Protein AF-A0A7V8V7X4-F1 (afdb_monomer_lite)

Radius of gyration: 26.68 Å; chains: 1; bounding box: 79×44×80 Å

Organism: NCBI:txid980252

Structure (mmCIF, N/CA/C/O backbone):
data_AF-A0A7V8V7X4-F1
#
_entry.id   AF-A0A7V8V7X4-F1
#
loop_
_atom_site.group_PDB
_atom_site.id
_atom_site.type_symbol
_atom_site.label_atom_id
_atom_site.label_alt_id
_atom_site.label_comp_id
_atom_site.label_asym_id
_atom_site.label_entity_id
_atom_site.label_seq_id
_atom_site.pdbx_PDB_ins_code
_atom_site.Cartn_x
_atom_site.Cartn_y
_atom_site.Cartn_z
_atom_site.occupancy
_atom_site.B_iso_or_equiv
_atom_site.auth_seq_id
_atom_site.auth_comp_id
_atom_site.auth_asym_id
_atom_site.auth_atom_id
_atom_site.pdbx_PDB_model_num
ATOM 1 N N . MET A 1 1 ? -20.474 -23.437 -1.319 1.00 39.25 1 MET A N 1
ATOM 2 C CA . MET A 1 1 ? -21.176 -23.996 -0.145 1.00 39.25 1 MET A CA 1
ATOM 3 C C . MET A 1 1 ? -22.469 -23.211 0.011 1.00 39.25 1 MET A C 1
ATOM 5 O O . MET A 1 1 ? -22.406 -22.022 0.285 1.00 39.25 1 MET A O 1
ATOM 9 N N . ILE A 1 2 ? -23.606 -23.824 -0.321 1.00 37.03 2 ILE A N 1
ATOM 10 C CA . ILE A 1 2 ? -24.926 -23.177 -0.295 1.00 37.03 2 ILE A CA 1
ATOM 11 C C . ILE A 1 2 ? -25.455 -23.311 1.133 1.00 37.03 2 ILE A C 1
ATOM 13 O O . ILE A 1 2 ? -25.674 -24.426 1.602 1.00 37.03 2 ILE A O 1
ATOM 17 N N . VAL A 1 3 ? -25.598 -22.191 1.838 1.00 36.31 3 VAL A N 1
ATOM 18 C CA . VAL A 1 3 ? -26.220 -22.158 3.165 1.00 36.31 3 VAL A CA 1
ATOM 19 C C . VAL A 1 3 ? -27.730 -22.130 2.950 1.00 36.31 3 VAL A C 1
ATOM 21 O O . VAL A 1 3 ? -28.283 -21.129 2.508 1.00 36.31 3 VAL A O 1
ATOM 24 N N . LEU A 1 4 ? -28.387 -23.261 3.205 1.00 43.12 4 LEU A N 1
ATOM 25 C CA . LEU A 1 4 ? -29.844 -23.351 3.274 1.00 43.12 4 LEU A CA 1
ATOM 26 C C . LEU A 1 4 ? -30.296 -22.756 4.613 1.00 43.12 4 LEU A C 1
ATOM 28 O O . LEU A 1 4 ? -30.240 -23.426 5.644 1.00 43.12 4 LEU A O 1
ATOM 32 N N . GLU A 1 5 ? -30.730 -21.496 4.602 1.00 45.69 5 GLU A N 1
ATOM 33 C CA . GLU A 1 5 ? -31.479 -20.903 5.711 1.00 45.69 5 GLU A CA 1
ATOM 34 C C . GLU A 1 5 ? -32.856 -21.569 5.797 1.00 45.69 5 GLU A C 1
ATOM 36 O O . GLU A 1 5 ? -33.772 -21.290 5.022 1.00 45.69 5 GLU A O 1
ATOM 41 N N . TRP A 1 6 ? -33.003 -22.472 6.765 1.00 49.28 6 TRP A N 1
ATOM 42 C CA . TRP A 1 6 ? -34.307 -22.949 7.202 1.00 49.28 6 TRP A CA 1
ATOM 43 C C . TRP A 1 6 ? -34.996 -21.821 7.969 1.00 49.28 6 TRP A C 1
ATOM 45 O O . TRP A 1 6 ? -34.810 -21.651 9.174 1.00 49.28 6 TRP A O 1
ATOM 55 N N . SER A 1 7 ? -35.787 -21.029 7.252 1.00 45.72 7 SER A N 1
ATOM 56 C CA . SER A 1 7 ? -36.741 -20.107 7.855 1.00 45.72 7 SER A CA 1
ATOM 57 C C . SER A 1 7 ? -37.816 -20.922 8.575 1.00 45.72 7 SER A C 1
ATOM 59 O O . SER A 1 7 ? -38.630 -21.617 7.966 1.00 45.72 7 SER A O 1
ATOM 61 N N . LEU A 1 8 ? -37.802 -20.874 9.906 1.00 53.09 8 LEU A N 1
ATOM 62 C CA . LEU A 1 8 ? -38.930 -21.352 10.694 1.00 53.09 8 LEU A CA 1
ATOM 63 C C . LEU A 1 8 ? -40.141 -20.442 10.415 1.00 53.09 8 LEU A C 1
ATOM 65 O O . LEU A 1 8 ? -39.985 -19.218 10.391 1.00 53.09 8 LEU A O 1
ATOM 69 N N . PRO A 1 9 ? -41.342 -21.008 10.208 1.00 51.31 9 PRO A N 1
ATOM 70 C CA . PRO A 1 9 ? -42.544 -20.224 9.958 1.00 51.31 9 PRO A CA 1
ATOM 71 C C . PRO A 1 9 ? -42.854 -19.295 11.150 1.00 51.31 9 PRO A C 1
ATOM 73 O O . PRO A 1 9 ? -42.702 -19.710 12.304 1.00 51.31 9 PRO A O 1
ATOM 76 N N . PRO A 1 10 ? -43.317 -18.056 10.899 1.00 54.06 10 PRO A N 1
ATOM 77 C CA . PRO A 1 10 ? -43.366 -16.983 11.898 1.00 54.06 10 PRO A CA 1
ATOM 78 C C . PRO A 1 10 ? -44.440 -17.122 12.997 1.00 54.06 10 PRO A C 1
ATOM 80 O O . PRO A 1 10 ? -44.514 -16.259 13.867 1.00 54.06 10 PRO A O 1
ATOM 83 N N . ASP A 1 11 ? -45.227 -18.201 13.040 1.00 56.44 11 ASP A N 1
ATOM 84 C CA . ASP A 1 11 ? -46.448 -18.262 13.862 1.00 56.44 11 ASP A CA 1
ATOM 85 C C . ASP A 1 11 ? -46.525 -19.433 14.850 1.00 56.44 11 ASP A C 1
ATOM 87 O O . ASP A 1 11 ? -47.551 -20.097 15.000 1.00 56.44 11 ASP A O 1
ATOM 91 N N . LYS A 1 12 ? -45.459 -19.664 15.620 1.00 55.84 12 LYS A N 1
ATOM 92 C CA . LYS A 1 12 ? -45.569 -20.452 16.861 1.00 55.84 12 LYS A CA 1
ATOM 93 C C . LYS A 1 12 ? -44.952 -19.720 18.042 1.00 55.84 12 LYS A C 1
ATOM 95 O O . LYS A 1 12 ? -43.935 -20.123 18.597 1.00 55.84 12 LYS A O 1
ATOM 100 N N . ARG A 1 13 ? -45.610 -18.635 18.460 1.00 56.00 13 ARG A N 1
ATOM 101 C CA . ARG A 1 13 ? -45.419 -18.105 19.815 1.00 56.00 13 ARG A CA 1
ATOM 102 C C . ARG A 1 13 ? -45.894 -19.173 20.797 1.00 56.00 13 ARG A C 1
ATOM 104 O O . ARG A 1 13 ? -47.059 -19.564 20.771 1.00 56.00 13 ARG A O 1
ATOM 111 N N . LEU A 1 14 ? -44.981 -19.653 21.636 1.00 58.16 14 LEU A N 1
ATOM 112 C CA . LEU A 1 14 ? -45.310 -20.536 22.751 1.00 58.16 14 LEU A CA 1
ATOM 113 C C . LEU A 1 14 ? -46.418 -19.888 23.609 1.00 58.16 14 LEU A C 1
ATOM 115 O O . LEU A 1 14 ? -46.372 -18.674 23.844 1.00 58.16 14 LEU A O 1
ATOM 119 N N . PRO A 1 15 ? -47.424 -20.655 24.064 1.00 56.34 15 PRO A N 1
ATOM 120 C CA . PRO A 1 15 ? -48.477 -20.133 24.923 1.00 56.34 15 PRO A CA 1
ATOM 121 C C . PRO A 1 15 ? -47.870 -19.524 26.195 1.00 56.34 15 PRO A C 1
ATOM 123 O O . PRO A 1 15 ? -47.042 -20.139 26.867 1.00 56.34 15 PRO A O 1
ATOM 126 N N . LYS A 1 16 ? -48.304 -18.302 26.541 1.00 56.44 16 LYS A N 1
ATOM 127 C CA . LYS A 1 16 ? -47.835 -17.514 27.702 1.00 56.44 16 LYS A CA 1
ATOM 128 C C . LYS A 1 16 ? -47.986 -18.221 29.063 1.00 56.44 16 LYS A C 1
ATOM 130 O O . LYS A 1 16 ? -47.491 -17.708 30.059 1.00 56.44 16 LYS A O 1
ATOM 135 N N . SER A 1 17 ? -48.653 -19.372 29.127 1.00 56.50 17 SER A N 1
ATOM 136 C CA . SER A 1 17 ? -48.886 -20.131 30.359 1.00 56.50 17 SER A CA 1
ATOM 137 C C . SER A 1 17 ? -47.670 -20.918 30.869 1.00 56.50 17 SER A C 1
ATOM 139 O O . SER A 1 17 ? -47.734 -21.455 31.968 1.00 56.50 17 SER A O 1
ATOM 141 N N . LEU A 1 18 ? -46.560 -20.959 30.120 1.00 53.59 18 LEU A N 1
ATOM 142 C CA . LEU A 1 18 ? -45.300 -21.612 30.514 1.00 53.59 18 LEU A CA 1
ATOM 143 C C . LEU A 1 18 ? -44.160 -20.618 30.798 1.00 53.59 18 LEU A C 1
ATOM 145 O O . LEU A 1 18 ? -42.985 -20.969 30.716 1.00 53.59 18 LEU A O 1
ATOM 149 N N . MET A 1 19 ? -44.479 -19.369 31.153 1.00 52.56 19 MET A N 1
ATOM 150 C CA . MET A 1 19 ? -43.481 -18.472 31.738 1.00 52.56 19 MET A CA 1
ATOM 151 C C . MET A 1 19 ? -43.270 -18.845 33.205 1.00 52.56 19 MET A C 1
ATOM 153 O O . MET A 1 19 ? -43.968 -18.363 34.098 1.00 52.56 19 MET A O 1
ATOM 157 N N . ILE A 1 20 ? -42.297 -19.723 33.447 1.00 61.41 20 ILE A N 1
ATOM 158 C CA . ILE A 1 20 ? -41.686 -19.891 34.764 1.00 61.41 20 ILE A CA 1
ATOM 159 C C . ILE A 1 20 ? -41.164 -18.506 35.158 1.00 61.41 20 ILE A C 1
ATOM 161 O O . ILE A 1 20 ? -40.264 -17.977 34.507 1.00 61.41 20 ILE A O 1
ATOM 165 N N . LYS A 1 21 ? -41.767 -17.878 36.176 1.00 57.69 21 LYS A N 1
ATOM 166 C CA . LYS A 1 21 ? -41.196 -16.674 36.785 1.00 57.69 21 LYS A CA 1
ATOM 167 C C . LYS A 1 21 ? -39.809 -17.056 37.279 1.00 57.69 21 LYS A C 1
ATOM 169 O O . LYS A 1 21 ? -39.703 -17.894 38.174 1.00 57.69 21 LYS A O 1
ATOM 174 N N . GLU A 1 22 ? -38.771 -16.466 36.691 1.00 60.91 22 GLU A N 1
ATOM 175 C CA . GLU A 1 22 ? -37.438 -16.553 37.269 1.00 60.91 22 GLU A CA 1
ATOM 176 C C . GLU A 1 22 ? -37.544 -16.090 38.726 1.00 60.91 22 GLU A C 1
ATOM 178 O O . GLU A 1 22 ? -38.125 -15.028 38.989 1.00 60.91 22 GLU A O 1
ATOM 183 N N . PRO A 1 23 ? -37.066 -16.887 39.696 1.00 57.16 23 PRO A N 1
ATOM 184 C CA . PRO A 1 23 ? -36.963 -16.403 41.052 1.00 57.16 23 PRO A CA 1
ATOM 185 C C . PRO A 1 23 ? -36.073 -15.165 40.997 1.00 57.16 23 PRO A C 1
ATOM 187 O O . PRO A 1 23 ? -34.912 -15.243 40.599 1.00 57.16 23 PRO A O 1
ATOM 190 N N . THR A 1 24 ? -36.627 -14.015 41.378 1.00 58.88 24 THR A N 1
ATOM 191 C CA . THR A 1 24 ? -35.865 -12.809 41.700 1.00 58.88 24 THR A CA 1
ATOM 192 C C . THR A 1 24 ? -35.001 -13.130 42.913 1.00 58.88 24 THR A C 1
ATOM 194 O O . THR A 1 24 ? -35.331 -12.792 44.048 1.00 58.88 24 THR A O 1
ATOM 197 N N . GLY A 1 25 ? -33.913 -13.857 42.670 1.00 49.22 25 GLY A N 1
ATOM 198 C CA . GLY A 1 25 ? -32.867 -14.170 43.620 1.00 49.22 25 GLY A CA 1
ATOM 199 C C . GLY A 1 25 ? -32.041 -12.921 43.860 1.00 49.22 25 GLY A C 1
ATOM 200 O O . GLY A 1 25 ? -30.877 -12.855 43.476 1.00 49.22 25 GLY A O 1
ATOM 201 N N . GLN A 1 26 ? -32.638 -11.918 44.502 1.00 50.66 26 GLN A N 1
ATOM 202 C CA . GLN A 1 26 ? -31.849 -10.980 45.282 1.00 50.66 26 GLN A CA 1
ATOM 203 C C . GLN A 1 26 ? -31.304 -11.771 46.468 1.00 50.66 26 GLN A C 1
ATOM 205 O O . GLN A 1 26 ? -31.940 -11.893 47.512 1.00 50.66 26 GLN A O 1
ATOM 210 N N . LEU A 1 27 ? -30.139 -12.387 46.262 1.00 57.81 27 LEU A N 1
ATOM 211 C CA . LEU A 1 27 ? -29.357 -12.938 47.355 1.00 57.81 27 LEU A CA 1
ATOM 212 C C . LEU A 1 27 ? -29.098 -11.803 48.357 1.00 57.81 27 LEU A C 1
ATOM 214 O O . LEU A 1 27 ? -28.716 -10.705 47.933 1.00 57.81 27 LEU A O 1
ATOM 218 N N . PRO A 1 28 ? -29.301 -12.033 49.664 1.00 54.78 28 PRO A N 1
ATOM 219 C CA . PRO A 1 28 ? -28.949 -11.050 50.674 1.00 54.78 28 PRO A CA 1
ATOM 220 C C . PRO A 1 28 ? -27.469 -10.697 50.512 1.00 54.78 28 PRO A C 1
ATOM 222 O O . PRO A 1 28 ? -26.604 -11.576 50.493 1.00 54.78 28 PRO A O 1
ATOM 225 N N . GLN A 1 29 ? -27.181 -9.405 50.344 1.00 51.88 29 GLN A N 1
ATOM 226 C CA . GLN A 1 29 ? -25.812 -8.910 50.290 1.00 51.88 29 GLN A CA 1
ATOM 227 C C . GLN A 1 29 ? -25.177 -9.137 51.664 1.00 51.88 29 GLN A C 1
ATOM 229 O O . GLN A 1 29 ? -25.383 -8.357 52.589 1.00 51.88 29 GLN A O 1
ATOM 234 N N . SER A 1 30 ? -24.432 -10.234 51.813 1.00 54.03 30 SER A N 1
ATOM 235 C CA . SER A 1 30 ? -23.552 -10.419 52.963 1.00 54.03 30 SER A CA 1
ATOM 236 C C . SER A 1 30 ? -22.455 -9.350 52.889 1.00 54.03 30 SER A C 1
ATOM 238 O O . SER A 1 30 ? -21.750 -9.292 51.876 1.00 54.03 30 SER A O 1
ATOM 240 N N . PRO A 1 31 ? -22.300 -8.491 53.911 1.00 55.81 31 PRO A N 1
ATOM 241 C CA . PRO A 1 31 ? -21.387 -7.356 53.840 1.00 55.81 31 PRO A CA 1
ATOM 242 C C . PRO A 1 31 ? -19.903 -7.754 53.843 1.00 55.81 31 PRO A C 1
ATOM 244 O O . PRO A 1 31 ? -19.068 -6.910 53.548 1.00 55.81 31 PRO A O 1
ATOM 247 N N . PHE A 1 32 ? -19.549 -9.015 54.116 1.00 58.88 32 PHE A N 1
ATOM 248 C CA . PHE A 1 32 ? -18.157 -9.467 54.148 1.00 58.88 32 PHE A CA 1
ATOM 249 C C . PHE A 1 32 ? -18.048 -10.940 53.737 1.00 58.88 32 PHE A C 1
ATOM 251 O O . PHE A 1 32 ? -18.139 -11.839 54.569 1.00 58.88 32 PHE A O 1
ATOM 258 N N . ASN A 1 33 ? -17.831 -11.200 52.445 1.00 65.19 33 ASN A N 1
ATOM 259 C CA . ASN A 1 33 ? -17.298 -12.487 51.998 1.00 65.19 33 ASN A CA 1
ATOM 260 C C . ASN A 1 33 ? -15.782 -12.335 51.762 1.00 65.19 33 ASN A C 1
ATOM 262 O O . ASN A 1 33 ? -15.400 -11.769 50.739 1.00 65.19 33 ASN A O 1
ATOM 266 N N . PRO A 1 34 ? -14.916 -12.833 52.665 1.00 62.41 34 PRO A N 1
ATOM 267 C CA . PRO A 1 34 ? -13.460 -12.756 52.511 1.00 62.41 34 PRO A CA 1
ATOM 268 C C . PRO A 1 34 ? -12.913 -13.647 51.379 1.00 62.41 34 PRO A C 1
ATOM 270 O O . PRO A 1 34 ? -11.743 -13.531 51.029 1.00 62.41 34 PRO A O 1
ATOM 273 N N . TYR A 1 35 ? -13.753 -14.503 50.786 1.00 60.25 35 TYR A N 1
ATOM 274 C CA . TYR A 1 35 ? -13.445 -15.306 49.597 1.00 60.25 35 TYR A CA 1
ATOM 275 C C . TYR A 1 35 ? -14.068 -14.746 48.315 1.00 60.25 35 TYR A C 1
ATOM 277 O O . TYR A 1 35 ? -13.958 -15.367 47.257 1.00 60.25 35 TYR A O 1
ATOM 285 N N . ALA A 1 36 ? -14.738 -13.590 48.375 1.00 56.25 36 ALA A N 1
ATOM 286 C CA . ALA A 1 36 ? -15.084 -12.885 47.154 1.00 56.25 36 ALA A CA 1
ATOM 287 C C . ALA A 1 36 ? -13.767 -12.455 46.507 1.00 56.25 36 ALA A C 1
ATOM 289 O O . ALA A 1 36 ? -13.037 -11.639 47.072 1.00 56.25 36 ALA A O 1
ATOM 290 N N . ALA A 1 37 ? -13.461 -13.028 45.336 1.00 54.22 37 ALA A N 1
ATOM 291 C CA . ALA A 1 37 ? -12.405 -12.509 44.478 1.00 54.22 37 ALA A CA 1
ATOM 292 C C . ALA A 1 37 ? -12.561 -10.983 44.434 1.00 54.22 37 ALA A C 1
ATOM 294 O O . ALA A 1 37 ? -13.715 -10.528 44.367 1.00 54.22 37 ALA A O 1
ATOM 295 N N . PRO A 1 38 ? -11.461 -10.205 44.537 1.00 53.88 38 PRO A N 1
ATOM 296 C CA . PRO A 1 38 ? -11.541 -8.755 44.483 1.00 53.88 38 PRO A CA 1
ATOM 297 C C . PRO A 1 38 ? -12.479 -8.431 43.337 1.00 53.88 38 PRO A C 1
ATOM 299 O O . PRO A 1 38 ? -12.285 -8.951 42.234 1.00 53.88 38 PRO A O 1
ATOM 302 N N . ARG A 1 39 ? -13.562 -7.693 43.629 1.00 47.72 39 ARG A N 1
ATOM 303 C CA . ARG A 1 39 ? -14.379 -7.111 42.573 1.00 47.72 39 ARG A CA 1
ATOM 304 C C . ARG A 1 39 ? -13.369 -6.307 41.784 1.00 47.72 39 ARG A C 1
ATOM 306 O O . ARG A 1 39 ? -13.010 -5.213 42.206 1.00 47.72 39 ARG A O 1
ATOM 313 N N . ALA A 1 40 ? -12.850 -6.894 40.706 1.00 48.31 40 ALA A N 1
ATOM 314 C CA . ALA A 1 40 ? -12.296 -6.142 39.617 1.00 48.31 40 ALA A CA 1
ATOM 315 C C . ALA A 1 40 ? -13.395 -5.123 39.393 1.00 48.31 40 ALA A C 1
ATOM 317 O O . ALA A 1 40 ? -14.521 -5.520 39.069 1.00 48.31 40 ALA A O 1
ATOM 318 N N . GLU A 1 41 ? -13.128 -3.862 39.756 1.00 43.97 41 GLU A N 1
ATOM 319 C CA . GLU A 1 41 ? -13.907 -2.736 39.269 1.00 43.97 41 GLU A CA 1
ATOM 320 C C . GLU A 1 41 ? -14.241 -3.134 37.858 1.00 43.97 41 GLU A C 1
ATOM 322 O O . GLU A 1 41 ? -13.308 -3.449 37.115 1.00 43.97 41 GLU A O 1
ATOM 327 N N . ALA A 1 42 ? -15.530 -3.356 37.590 1.00 47.62 42 ALA A N 1
ATOM 328 C CA . ALA A 1 42 ? -15.973 -3.898 36.328 1.00 47.62 42 ALA A CA 1
ATOM 329 C C . ALA A 1 42 ? -15.404 -2.937 35.299 1.00 47.62 42 ALA A C 1
ATOM 331 O O . ALA A 1 42 ? -15.936 -1.840 35.140 1.00 47.62 42 ALA A O 1
ATOM 332 N N . ALA A 1 43 ? -14.241 -3.293 34.745 1.00 47.25 43 ALA A N 1
ATOM 333 C CA . ALA A 1 43 ? -13.471 -2.454 33.862 1.00 47.25 43 ALA A CA 1
ATOM 334 C C . ALA A 1 43 ? -14.412 -2.370 32.698 1.00 47.25 43 ALA A C 1
ATOM 336 O O . ALA A 1 43 ? -14.606 -3.397 32.043 1.00 47.25 43 ALA A O 1
ATOM 337 N N . ALA A 1 44 ? -15.134 -1.244 32.637 1.00 43.06 44 ALA A N 1
ATOM 338 C CA . ALA A 1 44 ? -16.381 -1.122 31.911 1.00 43.06 44 ALA A CA 1
ATOM 339 C C . ALA A 1 44 ? -16.127 -1.783 30.578 1.00 43.06 44 ALA A C 1
ATOM 341 O O . ALA A 1 44 ? -15.262 -1.292 29.854 1.00 43.06 44 ALA A O 1
ATOM 342 N N . VAL A 1 45 ? -16.725 -2.965 30.352 1.00 47.94 45 VAL A N 1
ATOM 343 C CA . VAL A 1 45 ? -16.447 -3.737 29.143 1.00 47.94 45 VAL A CA 1
ATOM 344 C C . VAL A 1 45 ? -16.795 -2.751 28.050 1.00 47.94 45 VAL A C 1
ATOM 346 O O . VAL A 1 45 ? -17.970 -2.372 27.984 1.00 47.94 45 VAL A O 1
ATOM 349 N N . PRO A 1 46 ? -15.800 -2.204 27.325 1.00 49.56 46 PRO A N 1
ATOM 350 C CA . PRO A 1 46 ? -16.070 -1.082 26.460 1.00 49.56 46 PRO A CA 1
ATOM 351 C C . PRO A 1 46 ? -17.113 -1.606 25.496 1.00 49.56 46 PRO A C 1
ATOM 353 O O . PRO A 1 46 ? -16.897 -2.658 24.887 1.00 49.56 46 PRO A O 1
ATOM 356 N N . VAL A 1 47 ? -18.279 -0.953 25.470 1.00 47.62 47 VAL A N 1
ATOM 357 C CA . VAL A 1 47 ? -19.335 -1.267 24.514 1.00 47.62 47 VAL A CA 1
ATOM 358 C C . VAL A 1 47 ? -18.623 -1.285 23.176 1.00 47.62 47 VAL A C 1
ATOM 360 O O . VAL A 1 47 ? -18.078 -0.265 22.760 1.00 47.62 47 VAL A O 1
ATOM 363 N N . VAL A 1 48 ? -18.477 -2.480 22.603 1.00 55.31 48 VAL A N 1
ATOM 364 C CA . VAL A 1 48 ? -17.702 -2.665 21.385 1.00 55.31 48 VAL A CA 1
ATOM 365 C C . VAL A 1 48 ? -18.491 -1.929 20.322 1.00 55.31 48 VAL A C 1
ATOM 367 O O . VAL A 1 48 ? -19.516 -2.427 19.853 1.00 55.31 48 VAL A O 1
ATOM 370 N N . ASP A 1 49 ? -18.057 -0.705 20.020 1.00 59.53 49 ASP A N 1
ATOM 371 C CA . ASP A 1 49 ? -18.560 0.070 18.899 1.00 59.53 49 ASP A CA 1
ATOM 372 C C . ASP A 1 49 ? -18.618 -0.867 17.699 1.00 59.53 49 ASP A C 1
ATOM 374 O O . ASP A 1 49 ? -17.668 -1.614 17.441 1.00 59.53 49 ASP A O 1
ATOM 378 N N . GLN A 1 50 ? -19.766 -0.880 17.016 1.00 66.56 50 GLN A N 1
ATOM 379 C CA . GLN A 1 50 ? -20.005 -1.804 15.914 1.00 66.56 50 GLN A CA 1
ATOM 380 C C . GLN A 1 50 ? -18.784 -1.837 14.984 1.00 66.56 50 GLN A C 1
ATOM 382 O O . GLN A 1 50 ? -18.289 -0.761 14.611 1.00 66.56 50 GLN A O 1
ATOM 387 N N . PRO A 1 51 ? -18.299 -3.040 14.618 1.00 68.25 51 PRO A N 1
ATOM 388 C CA . PRO A 1 51 ? -17.099 -3.179 13.812 1.00 68.25 51 PRO A CA 1
ATOM 389 C C . PRO A 1 51 ? -17.262 -2.349 12.543 1.00 68.25 51 PRO A C 1
ATOM 391 O O . PRO A 1 51 ? -18.320 -2.374 11.908 1.00 68.25 51 PRO A O 1
ATOM 394 N N . PHE A 1 52 ? -16.243 -1.558 12.209 1.00 76.44 52 PHE A N 1
ATOM 395 C CA . PHE A 1 52 ? -16.247 -0.805 10.965 1.00 76.44 52 PHE A CA 1
ATOM 396 C C . PHE A 1 52 ? -16.329 -1.792 9.811 1.00 76.44 52 PHE A C 1
ATOM 398 O O . PHE A 1 52 ? -15.496 -2.685 9.690 1.00 76.44 52 PHE A O 1
ATOM 405 N N . ARG A 1 53 ? -17.387 -1.661 9.014 1.00 82.81 53 ARG A N 1
ATOM 406 C CA . ARG A 1 53 ? -17.613 -2.488 7.838 1.00 82.81 53 ARG A CA 1
ATOM 407 C C . ARG A 1 53 ? -17.367 -1.622 6.624 1.00 82.81 53 ARG A C 1
ATOM 409 O O . ARG A 1 53 ? -18.114 -0.671 6.393 1.00 82.81 53 ARG A O 1
ATOM 416 N N . VAL A 1 54 ? -16.328 -1.963 5.877 1.00 87.31 54 VAL A N 1
ATOM 417 C CA . VAL A 1 54 ? -16.102 -1.377 4.561 1.00 87.31 54 VAL A CA 1
ATOM 418 C C . VAL A 1 54 ? -17.210 -1.852 3.621 1.00 87.31 54 VAL A C 1
ATOM 420 O O . VAL A 1 54 ? -17.577 -3.032 3.631 1.00 87.31 54 VAL A O 1
ATOM 423 N N . HIS A 1 55 ? -17.749 -0.957 2.794 1.00 92.88 55 HIS A N 1
ATOM 424 C CA . HIS A 1 55 ? -18.699 -1.348 1.757 1.00 92.88 55 HIS A CA 1
ATOM 425 C C . HIS A 1 55 ? -18.011 -2.260 0.736 1.00 92.88 55 HIS A C 1
ATOM 427 O O . HIS A 1 55 ? -17.262 -1.800 -0.125 1.00 92.88 55 HIS A O 1
ATOM 433 N N . THR A 1 56 ? -18.318 -3.560 0.791 1.00 92.69 56 THR A N 1
ATOM 434 C CA . THR A 1 56 ? -17.748 -4.593 -0.089 1.00 92.69 56 THR A CA 1
ATOM 435 C C . THR A 1 56 ? -17.807 -4.222 -1.569 1.00 92.69 56 THR A C 1
ATOM 437 O O . THR A 1 56 ? -16.860 -4.495 -2.296 1.00 92.69 56 THR A O 1
ATOM 440 N N . VAL A 1 57 ? -18.872 -3.546 -2.012 1.00 95.44 57 VAL A N 1
ATOM 441 C CA . VAL A 1 57 ? -19.016 -3.096 -3.405 1.00 95.44 57 VAL A CA 1
ATOM 442 C C . VAL A 1 57 ? -17.880 -2.155 -3.816 1.00 95.44 57 VAL A C 1
ATOM 444 O O . VAL A 1 57 ? -17.290 -2.362 -4.869 1.00 95.44 57 VAL A O 1
ATOM 447 N N . LEU A 1 58 ? -17.518 -1.171 -2.984 1.00 94.81 58 LEU A N 1
ATOM 448 C CA . LEU A 1 58 ? -16.426 -0.241 -3.296 1.00 94.81 58 LEU A CA 1
ATOM 449 C C . LEU A 1 58 ? -15.077 -0.961 -3.350 1.00 94.81 58 LEU A C 1
ATOM 451 O O . LEU A 1 58 ? -14.265 -0.675 -4.227 1.00 94.81 58 LEU A O 1
ATOM 455 N N . VAL A 1 59 ? -14.862 -1.934 -2.462 1.00 94.62 59 VAL A N 1
ATOM 456 C CA . VAL A 1 59 ? -13.637 -2.743 -2.447 1.00 94.62 59 VAL A CA 1
ATOM 457 C C . VAL A 1 59 ? -13.528 -3.622 -3.691 1.00 94.62 59 VAL A C 1
ATOM 459 O O . VAL A 1 59 ? -12.459 -3.696 -4.287 1.00 94.62 59 VAL A O 1
ATOM 462 N N . LEU A 1 60 ? -14.623 -4.264 -4.112 1.00 95.50 60 LEU A N 1
ATOM 463 C CA . LEU A 1 60 ? -14.650 -5.101 -5.314 1.00 95.50 60 LEU A CA 1
ATOM 464 C C . LEU A 1 60 ? -14.493 -4.271 -6.590 1.00 95.50 60 LEU A C 1
ATOM 466 O O . LEU A 1 60 ? -13.702 -4.645 -7.452 1.00 95.50 60 LEU A O 1
ATOM 470 N N . CYS A 1 61 ? -15.191 -3.136 -6.699 1.00 96.25 61 CYS A N 1
ATOM 471 C CA . CYS A 1 61 ? -15.026 -2.209 -7.819 1.00 96.25 61 CYS A CA 1
ATOM 472 C C . CYS A 1 61 ? -13.587 -1.694 -7.897 1.00 96.25 61 CYS A C 1
ATOM 474 O O . CYS A 1 61 ? -13.000 -1.675 -8.976 1.00 96.25 61 CYS A O 1
ATOM 476 N N . GLY A 1 62 ? -13.006 -1.331 -6.752 1.00 94.69 62 GLY A N 1
ATOM 477 C CA . GLY A 1 62 ? -11.606 -0.946 -6.654 1.00 94.69 62 GLY A CA 1
ATOM 478 C C . GLY A 1 62 ? -10.673 -2.071 -7.101 1.00 94.69 62 GLY A C 1
ATOM 479 O O . GLY A 1 62 ? -9.839 -1.856 -7.972 1.00 94.69 62 GLY A O 1
ATOM 480 N N . GLY A 1 63 ? -10.840 -3.286 -6.571 1.00 94.56 63 GLY A N 1
ATOM 481 C CA . GLY A 1 63 ? -10.035 -4.452 -6.948 1.00 94.56 63 GLY A CA 1
ATOM 482 C C . GLY A 1 63 ? -10.123 -4.788 -8.439 1.00 94.56 63 GLY A C 1
ATOM 483 O O . GLY A 1 63 ? -9.105 -5.075 -9.064 1.00 94.56 63 GLY A O 1
ATOM 484 N N . PHE A 1 64 ? -11.315 -4.683 -9.032 1.00 95.94 64 PHE A N 1
ATOM 485 C CA . PHE A 1 64 ? -11.514 -4.853 -10.472 1.00 95.94 64 PHE A CA 1
ATOM 486 C C . PHE A 1 64 ? -10.834 -3.745 -11.286 1.00 95.94 64 PHE A C 1
ATOM 488 O O . PHE A 1 64 ? -10.185 -4.033 -12.287 1.00 95.94 64 PHE A O 1
ATOM 495 N N . LEU A 1 65 ? -10.917 -2.487 -10.843 1.00 94.69 65 LEU A N 1
ATOM 496 C CA . LEU A 1 65 ? -10.194 -1.383 -11.474 1.00 94.69 65 LEU A CA 1
ATOM 497 C C . LEU A 1 65 ? -8.674 -1.603 -11.420 1.00 94.69 65 LEU A C 1
ATOM 499 O O . LEU A 1 65 ? -7.996 -1.416 -12.425 1.00 94.69 65 LEU A O 1
ATOM 503 N N . GLY A 1 66 ? -8.150 -2.052 -10.278 1.00 92.88 66 GLY A N 1
ATOM 504 C CA . GLY A 1 66 ? -6.739 -2.401 -10.118 1.00 92.88 66 GLY A CA 1
ATOM 505 C C . GLY A 1 66 ? -6.302 -3.531 -11.052 1.00 92.88 66 GLY A C 1
ATOM 506 O O . GLY A 1 66 ? -5.289 -3.404 -11.734 1.00 92.88 66 GLY A O 1
ATOM 507 N N . LEU A 1 67 ? -7.113 -4.591 -11.167 1.00 93.31 67 LEU A N 1
ATOM 508 C CA . LEU A 1 67 ? -6.900 -5.669 -12.137 1.00 93.31 67 LEU A CA 1
ATOM 509 C C . LEU A 1 67 ? -6.824 -5.139 -13.574 1.00 93.31 67 LEU A C 1
ATOM 511 O O . LEU A 1 67 ? -5.930 -5.531 -14.318 1.00 93.31 67 LEU A O 1
ATOM 515 N N . LEU A 1 68 ? -7.752 -4.260 -13.966 1.00 92.12 68 LEU A N 1
ATOM 516 C CA . LEU A 1 68 ? -7.780 -3.687 -15.311 1.00 92.12 68 LEU A CA 1
ATOM 517 C C . LEU A 1 68 ? -6.545 -2.830 -15.591 1.00 92.12 68 LEU A C 1
ATOM 519 O O . LEU A 1 68 ? -5.909 -3.020 -16.623 1.00 92.12 68 LEU A O 1
ATOM 523 N N . ILE A 1 69 ? -6.189 -1.918 -14.683 1.00 89.38 69 ILE A N 1
ATOM 524 C CA . ILE A 1 69 ? -5.036 -1.024 -14.859 1.00 89.38 69 ILE A CA 1
ATOM 525 C C . ILE A 1 69 ? -3.748 -1.840 -14.972 1.00 89.38 69 ILE A C 1
ATOM 527 O O . ILE A 1 69 ? -2.993 -1.665 -15.926 1.00 89.38 69 ILE A O 1
ATOM 531 N N . THR A 1 70 ? -3.518 -2.775 -14.048 1.00 88.12 70 THR A N 1
ATOM 532 C CA . THR A 1 70 ? -2.317 -3.614 -14.081 1.00 88.12 70 THR A CA 1
ATOM 533 C C . THR A 1 70 ? -2.316 -4.569 -15.272 1.00 88.12 70 THR A C 1
ATOM 535 O O . THR A 1 70 ? -1.269 -4.792 -15.869 1.00 88.12 70 THR A O 1
ATOM 538 N N . GLY A 1 71 ? -3.476 -5.094 -15.675 1.00 85.06 71 GLY A N 1
ATOM 539 C CA . GLY A 1 71 ? -3.601 -5.925 -16.873 1.00 85.06 71 GLY A CA 1
ATOM 540 C C . GLY A 1 71 ? -3.253 -5.167 -18.156 1.00 85.06 71 GLY A C 1
ATOM 541 O O . GLY A 1 71 ? -2.522 -5.691 -18.994 1.00 85.06 71 GLY A O 1
ATOM 542 N N . VAL A 1 72 ? -3.719 -3.920 -18.291 1.00 85.94 72 VAL A N 1
ATOM 543 C CA . VAL A 1 72 ? -3.361 -3.036 -19.413 1.00 85.94 72 VAL A CA 1
ATOM 544 C C . VAL A 1 72 ? -1.870 -2.711 -19.391 1.00 85.94 72 VAL A C 1
ATOM 546 O O . VAL A 1 72 ? -1.220 -2.805 -20.429 1.00 85.94 72 VAL A O 1
ATOM 549 N N . HIS A 1 73 ? -1.320 -2.380 -18.220 1.00 84.38 73 HIS A N 1
ATOM 550 C CA . HIS A 1 73 ? 0.109 -2.127 -18.059 1.00 84.38 73 HIS A CA 1
ATOM 551 C C . HIS A 1 73 ? 0.947 -3.341 -18.499 1.00 84.38 73 HIS A C 1
ATOM 553 O O . HIS A 1 73 ? 1.810 -3.208 -19.361 1.00 84.38 73 HIS A O 1
ATOM 559 N N . LEU A 1 74 ? 0.638 -4.536 -17.988 1.00 83.19 74 LEU A N 1
ATOM 560 C CA . LEU A 1 74 ? 1.325 -5.780 -18.344 1.00 83.19 74 LEU A CA 1
ATOM 561 C C . LEU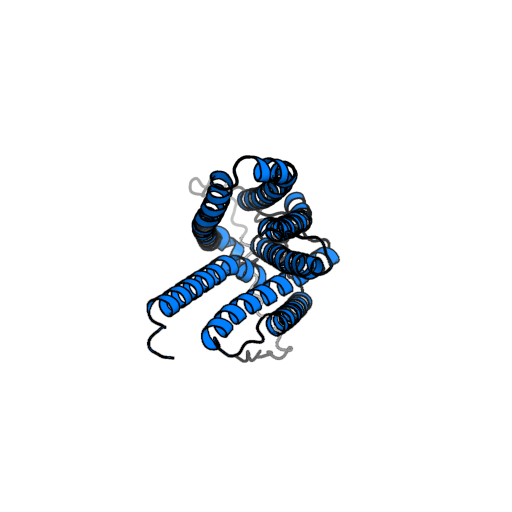 A 1 74 ? 1.242 -6.091 -19.839 1.00 83.19 74 LEU A C 1
ATOM 563 O O . LEU A 1 74 ? 2.222 -6.531 -20.440 1.00 83.19 74 LEU A O 1
ATOM 567 N N . PHE A 1 75 ? 0.075 -5.865 -20.444 1.00 80.88 75 PHE A N 1
ATOM 568 C CA . PHE A 1 75 ? -0.106 -6.033 -21.882 1.00 80.88 75 PHE A CA 1
ATOM 569 C C . PHE A 1 75 ? 0.779 -5.068 -22.680 1.00 80.88 75 PHE A C 1
ATOM 571 O O . PHE A 1 75 ? 1.356 -5.466 -23.690 1.00 80.88 75 PHE A O 1
ATOM 578 N N . ALA A 1 76 ? 0.918 -3.824 -22.214 1.00 78.44 76 ALA A N 1
ATOM 579 C CA . ALA A 1 76 ? 1.738 -2.808 -22.862 1.00 78.44 76 ALA A CA 1
ATOM 580 C C . ALA A 1 76 ? 3.249 -3.058 -22.699 1.00 78.44 76 ALA A C 1
ATOM 582 O O . ALA A 1 76 ? 4.006 -2.774 -23.623 1.00 78.44 76 ALA A O 1
ATOM 583 N N . THR A 1 77 ? 3.698 -3.593 -21.557 1.00 73.56 77 THR A N 1
ATOM 584 C CA . THR A 1 77 ? 5.132 -3.739 -21.246 1.00 73.56 77 THR A CA 1
ATOM 585 C C . THR A 1 77 ? 5.721 -5.111 -21.566 1.00 73.56 77 THR A C 1
ATOM 587 O O . THR A 1 77 ? 6.935 -5.223 -21.737 1.00 73.56 77 THR A O 1
ATOM 590 N N . ARG A 1 78 ? 4.908 -6.174 -21.661 1.00 71.25 78 ARG A N 1
ATOM 591 C CA . ARG A 1 78 ? 5.402 -7.565 -21.749 1.00 71.25 78 ARG A CA 1
ATOM 592 C C . ARG A 1 78 ? 4.944 -8.337 -22.983 1.00 71.25 78 ARG A C 1
ATOM 594 O O . ARG A 1 78 ? 4.816 -9.558 -22.934 1.00 71.25 78 ARG A O 1
ATOM 601 N N . SER A 1 79 ? 4.758 -7.673 -24.117 1.00 60.69 79 SER A N 1
ATOM 602 C CA . SER A 1 79 ? 4.308 -8.288 -25.377 1.00 60.69 79 SER A CA 1
ATOM 603 C C . SER A 1 79 ? 5.319 -9.244 -26.057 1.00 60.69 79 SER A C 1
ATOM 605 O O . SER A 1 79 ? 5.207 -9.489 -27.257 1.00 60.69 79 SER A O 1
ATOM 607 N N . VAL A 1 80 ? 6.305 -9.802 -25.336 1.00 54.19 80 VAL A N 1
ATOM 608 C CA . VAL A 1 80 ? 7.368 -10.662 -25.896 1.00 54.19 80 VAL A CA 1
ATOM 609 C C . VAL A 1 80 ? 7.141 -12.145 -25.525 1.00 54.19 80 VAL A C 1
ATOM 611 O O . VAL A 1 80 ? 7.234 -12.497 -24.349 1.00 54.19 80 VAL A O 1
ATOM 614 N N . PRO A 1 81 ? 6.884 -13.047 -26.497 1.00 55.66 81 PRO A N 1
ATOM 615 C CA . PRO A 1 81 ? 6.480 -14.440 -26.237 1.00 55.66 81 PRO A CA 1
ATOM 616 C C . PRO A 1 81 ? 7.545 -15.395 -25.660 1.00 55.66 81 PRO A C 1
ATOM 618 O O . PRO A 1 81 ? 7.199 -16.493 -25.229 1.00 55.66 81 PRO A O 1
ATOM 621 N N . SER A 1 82 ? 8.835 -15.043 -25.671 1.00 54.16 82 SER A N 1
ATOM 622 C CA . SER A 1 82 ? 9.937 -16.013 -25.506 1.00 54.16 82 SER A CA 1
ATOM 623 C C . SER A 1 82 ? 10.266 -16.437 -24.063 1.00 54.16 82 SER A C 1
ATOM 625 O O . SER A 1 82 ? 11.106 -17.310 -23.873 1.00 54.16 82 SER A O 1
ATOM 627 N N . LEU A 1 83 ? 9.598 -15.886 -23.041 1.00 53.44 83 LEU A N 1
ATOM 628 C CA . LEU A 1 83 ? 9.820 -16.211 -21.615 1.00 53.44 83 LEU A CA 1
ATOM 629 C C . LEU A 1 83 ? 8.529 -16.638 -20.883 1.00 53.44 83 LEU A C 1
ATOM 631 O O . LEU A 1 83 ? 8.406 -16.459 -19.668 1.00 53.44 83 LEU A O 1
ATOM 635 N N . ALA A 1 84 ? 7.581 -17.228 -21.622 1.00 64.06 84 ALA A N 1
ATOM 636 C CA . ALA A 1 84 ? 6.177 -17.432 -21.243 1.00 64.06 84 ALA A CA 1
ATOM 637 C C . ALA A 1 84 ? 5.888 -17.854 -19.776 1.00 64.06 84 ALA A C 1
ATOM 639 O O . ALA A 1 84 ? 5.049 -17.203 -19.145 1.00 64.06 84 ALA A O 1
ATOM 640 N N . PRO A 1 85 ? 6.537 -18.879 -19.179 1.00 67.75 85 PRO A N 1
ATOM 641 C CA . PRO A 1 85 ? 6.217 -19.293 -17.808 1.00 67.75 85 PRO A CA 1
ATOM 642 C C . PRO A 1 85 ? 6.767 -18.340 -16.731 1.00 67.75 85 PRO A C 1
ATOM 644 O O . PRO A 1 85 ? 6.079 -18.064 -15.749 1.00 67.75 85 PRO A O 1
ATOM 647 N N . MET A 1 86 ? 7.970 -17.783 -16.919 1.00 67.62 86 MET A N 1
ATOM 648 C CA . MET A 1 86 ? 8.542 -16.787 -15.998 1.00 67.62 86 MET A CA 1
ATOM 649 C C . MET A 1 86 ? 7.775 -15.472 -16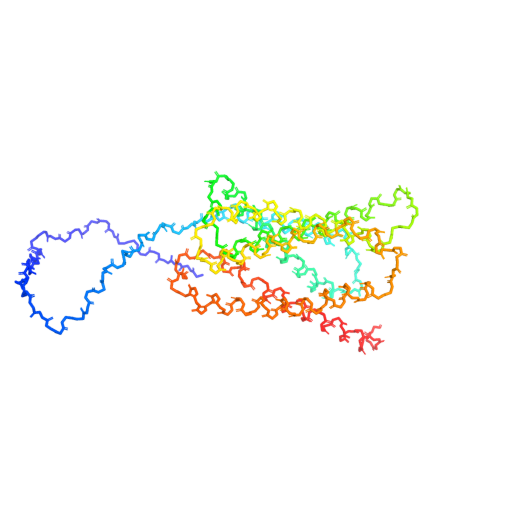.066 1.00 67.62 86 MET A C 1
ATOM 651 O O . MET A 1 86 ? 7.434 -14.888 -15.038 1.00 67.62 86 MET A O 1
ATOM 655 N N . THR A 1 87 ? 7.450 -15.026 -17.280 1.00 71.50 87 THR A N 1
ATOM 656 C CA . THR A 1 87 ? 6.633 -13.829 -17.485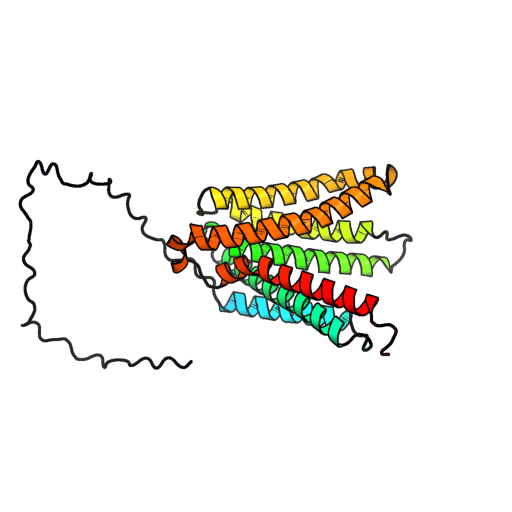 1.00 71.50 87 THR A CA 1
ATOM 657 C C . THR A 1 87 ? 5.246 -13.993 -16.881 1.00 71.50 87 THR A C 1
ATOM 659 O O . THR A 1 87 ? 4.745 -13.033 -16.307 1.00 71.50 87 THR A O 1
ATOM 662 N N . ALA A 1 88 ? 4.659 -15.196 -16.925 1.00 74.62 88 ALA A N 1
ATOM 663 C CA . ALA A 1 88 ? 3.371 -15.476 -16.294 1.00 74.62 88 ALA A CA 1
ATOM 664 C C . ALA A 1 88 ? 3.431 -15.401 -14.759 1.00 74.62 88 ALA A C 1
ATOM 666 O O . ALA A 1 88 ? 2.535 -14.824 -14.147 1.00 74.62 88 ALA A O 1
ATOM 667 N N . LEU A 1 89 ? 4.487 -15.928 -14.126 1.00 76.19 89 LEU A N 1
ATOM 668 C CA . LEU A 1 89 ? 4.656 -15.851 -12.668 1.00 76.19 89 LEU A CA 1
ATOM 669 C C . LEU A 1 89 ? 4.840 -14.411 -12.179 1.00 76.19 89 LEU A C 1
ATOM 671 O O . LEU A 1 89 ? 4.220 -14.008 -11.194 1.00 76.19 89 LEU A O 1
ATOM 675 N N . ILE A 1 90 ? 5.658 -13.624 -12.880 1.00 78.31 90 ILE A N 1
ATOM 676 C CA . ILE A 1 90 ? 5.855 -12.213 -12.537 1.00 78.31 90 ILE A CA 1
ATOM 677 C C . ILE A 1 90 ? 4.562 -11.420 -12.784 1.00 78.31 90 ILE A C 1
ATOM 679 O O . ILE A 1 90 ? 4.144 -10.657 -11.917 1.00 78.31 90 ILE A O 1
ATOM 683 N N . ALA A 1 91 ? 3.877 -11.664 -13.907 1.00 82.44 91 ALA A N 1
ATOM 684 C CA . ALA A 1 91 ? 2.582 -11.055 -14.197 1.00 82.44 91 ALA A CA 1
ATOM 685 C C . ALA A 1 91 ? 1.534 -11.390 -13.126 1.00 82.44 91 ALA A C 1
ATOM 687 O O . ALA A 1 91 ? 0.764 -10.522 -12.730 1.00 82.44 91 ALA A O 1
ATOM 688 N N . MET A 1 92 ? 1.526 -12.618 -12.600 1.00 83.62 92 MET A N 1
ATOM 689 C CA . MET A 1 92 ? 0.629 -13.003 -11.509 1.00 83.62 92 MET A CA 1
ATOM 690 C C . MET A 1 92 ? 0.904 -12.196 -10.233 1.00 83.62 92 MET A C 1
ATOM 692 O O . MET A 1 92 ? -0.042 -11.747 -9.586 1.00 83.62 92 MET A O 1
ATOM 696 N N . LEU A 1 93 ? 2.176 -11.987 -9.870 1.00 84.19 93 LEU A N 1
ATOM 697 C CA . LEU A 1 93 ? 2.536 -11.161 -8.714 1.00 84.19 93 LEU A CA 1
ATOM 698 C C . LEU A 1 93 ? 2.064 -9.714 -8.897 1.00 84.19 93 LEU A C 1
ATOM 700 O O . LEU A 1 93 ? 1.449 -9.160 -7.986 1.00 84.19 93 LEU A O 1
ATOM 704 N N . GLU A 1 94 ? 2.316 -9.125 -10.065 1.00 86.12 94 GLU A N 1
ATOM 705 C CA . GLU A 1 94 ? 1.885 -7.761 -10.381 1.00 86.12 94 GLU A CA 1
ATOM 706 C C . GLU A 1 94 ? 0.361 -7.639 -10.360 1.00 86.12 94 GLU A C 1
ATOM 708 O O . GLU A 1 94 ? -0.165 -6.748 -9.701 1.00 86.12 94 GLU A O 1
ATOM 713 N N . VAL A 1 95 ? -0.370 -8.578 -10.971 1.00 90.00 95 VAL A N 1
ATOM 714 C CA . VAL A 1 95 ? -1.841 -8.616 -10.927 1.00 90.00 95 VAL A CA 1
ATOM 715 C C . VAL A 1 95 ? -2.355 -8.689 -9.489 1.00 90.00 95 VAL A C 1
ATOM 717 O O . VAL A 1 95 ? -3.269 -7.947 -9.132 1.00 90.00 95 VAL A O 1
ATOM 720 N N . CYS A 1 96 ? -1.766 -9.534 -8.640 1.00 89.19 96 CYS A N 1
ATOM 721 C CA . CYS A 1 96 ? -2.129 -9.607 -7.225 1.00 89.19 96 CYS A CA 1
ATOM 722 C C . CYS A 1 96 ? -1.911 -8.265 -6.513 1.00 89.19 96 CYS A C 1
ATOM 724 O O . CYS A 1 96 ? -2.784 -7.819 -5.767 1.00 89.19 96 CYS A O 1
ATOM 726 N N . GLN A 1 97 ? -0.780 -7.597 -6.756 1.00 88.56 97 GLN A N 1
ATOM 727 C CA . GLN A 1 97 ? -0.512 -6.265 -6.205 1.00 88.56 97 GLN A CA 1
ATOM 728 C C . GLN A 1 97 ? -1.505 -5.222 -6.733 1.00 88.56 97 GLN A C 1
ATOM 730 O O . GLN A 1 97 ? -2.023 -4.433 -5.946 1.00 88.56 97 GLN A O 1
ATOM 735 N N . GLY A 1 98 ? -1.835 -5.273 -8.024 1.00 91.81 98 GLY A N 1
ATOM 736 C CA . GLY A 1 98 ? -2.839 -4.433 -8.673 1.00 91.81 98 GLY A CA 1
ATOM 737 C C . GLY A 1 98 ? -4.220 -4.572 -8.045 1.00 91.81 98 GLY A C 1
ATOM 738 O O . GLY A 1 98 ? -4.841 -3.576 -7.679 1.00 91.81 98 GLY A O 1
ATOM 739 N N . VAL A 1 99 ? -4.682 -5.806 -7.834 1.00 95.25 99 VAL A N 1
ATOM 740 C CA . VAL A 1 99 ? -5.957 -6.088 -7.158 1.00 95.25 99 VAL A CA 1
ATOM 741 C C . VAL A 1 99 ? -5.943 -5.547 -5.728 1.00 95.25 99 VAL A C 1
ATOM 743 O O . VAL A 1 99 ? -6.878 -4.853 -5.334 1.00 95.25 99 VAL A O 1
ATOM 746 N N . LEU A 1 100 ? -4.884 -5.811 -4.955 1.00 93.62 100 LEU A N 1
ATOM 747 C CA . LEU A 1 100 ? -4.770 -5.339 -3.571 1.00 93.62 100 LEU A CA 1
ATOM 748 C C . LEU A 1 100 ? -4.723 -3.807 -3.475 1.00 93.62 100 LEU A C 1
ATOM 750 O O . LEU A 1 100 ? -5.388 -3.233 -2.611 1.00 93.62 100 LEU A O 1
ATOM 754 N N . ALA A 1 101 ? -4.004 -3.141 -4.381 1.00 93.69 101 ALA A N 1
ATOM 755 C CA . ALA A 1 101 ? -4.018 -1.687 -4.511 1.00 93.69 101 ALA A CA 1
ATOM 756 C C . ALA A 1 101 ? -5.432 -1.191 -4.841 1.00 93.69 101 ALA A C 1
ATOM 758 O O . ALA A 1 101 ? -5.978 -0.331 -4.157 1.00 93.69 101 ALA A O 1
ATOM 759 N N . GLY A 1 102 ? -6.083 -1.783 -5.838 1.00 96.19 102 GLY A N 1
ATOM 760 C CA . GLY A 1 102 ? -7.458 -1.457 -6.189 1.00 96.19 102 GLY A CA 1
ATOM 761 C C . GLY A 1 102 ? -8.411 -1.549 -4.991 1.00 96.19 102 GLY A C 1
ATOM 762 O O . GLY A 1 102 ? -9.190 -0.632 -4.727 1.00 96.19 102 GLY A O 1
ATOM 763 N N . MET A 1 103 ? -8.301 -2.618 -4.201 1.00 96.81 103 MET A N 1
ATOM 764 C CA . MET A 1 103 ? -9.054 -2.783 -2.955 1.00 96.81 103 MET A CA 1
ATOM 765 C C . MET A 1 103 ? -8.728 -1.682 -1.935 1.00 96.81 103 MET A C 1
ATOM 767 O O . MET A 1 103 ? -9.644 -1.134 -1.320 1.00 96.81 103 MET A O 1
ATOM 771 N N . GLY A 1 104 ? -7.450 -1.317 -1.792 1.00 95.75 104 GLY A N 1
ATOM 772 C CA . GLY A 1 104 ? -6.995 -0.186 -0.983 1.00 95.75 104 GLY A CA 1
ATOM 773 C C . GLY A 1 104 ? -7.638 1.140 -1.400 1.00 95.75 104 GLY A C 1
ATOM 774 O O . GLY A 1 104 ? -8.140 1.865 -0.543 1.00 95.75 104 GLY A O 1
ATOM 775 N N . VAL A 1 105 ? -7.728 1.425 -2.704 1.00 96.25 105 VAL A N 1
ATOM 776 C CA . VAL A 1 105 ? -8.441 2.606 -3.229 1.00 96.25 105 VAL A CA 1
ATOM 777 C C . VAL A 1 105 ? -9.915 2.564 -2.833 1.00 96.25 105 VAL A C 1
ATOM 779 O O . VAL A 1 105 ? -10.448 3.562 -2.352 1.00 96.25 105 VAL A O 1
ATOM 782 N N . GLY A 1 106 ? -10.568 1.408 -2.973 1.00 96.38 106 GLY A N 1
ATOM 783 C CA . GLY A 1 106 ? -11.958 1.223 -2.552 1.00 96.38 106 GLY A CA 1
ATOM 784 C C . GLY A 1 106 ? -12.170 1.536 -1.066 1.00 96.38 106 GLY A C 1
ATOM 785 O O . GLY A 1 106 ? -13.089 2.277 -0.718 1.00 96.38 106 GLY A O 1
ATOM 786 N N . ILE A 1 107 ? -11.281 1.042 -0.196 1.00 95.94 107 ILE A N 1
ATOM 787 C CA . ILE A 1 107 ? -11.296 1.323 1.250 1.00 95.94 107 ILE A CA 1
ATOM 788 C C . ILE A 1 107 ? -11.049 2.810 1.531 1.00 95.94 107 ILE A C 1
ATOM 790 O O . ILE A 1 107 ? -11.717 3.395 2.387 1.00 95.94 107 ILE A O 1
ATOM 794 N N . PHE A 1 108 ? -10.105 3.436 0.824 1.00 95.12 108 PHE A N 1
ATOM 795 C CA . PHE A 1 108 ? -9.800 4.858 0.968 1.00 95.12 108 PHE A CA 1
ATOM 796 C C . PHE A 1 108 ? -11.008 5.729 0.625 1.00 95.12 108 PHE A C 1
ATOM 798 O O . PHE A 1 108 ? -11.408 6.576 1.424 1.00 95.12 108 PHE A O 1
ATOM 805 N N . VAL A 1 109 ? -11.618 5.484 -0.538 1.00 95.81 109 VAL A N 1
ATOM 806 C CA . VAL A 1 109 ? -12.809 6.201 -1.005 1.00 95.81 109 VAL A CA 1
ATOM 807 C C . VAL A 1 109 ? -13.965 5.995 -0.034 1.00 95.81 109 VAL A C 1
ATOM 809 O O . VAL A 1 109 ? -14.608 6.965 0.358 1.00 95.81 109 VAL A O 1
ATOM 812 N N . ASP A 1 110 ? -14.197 4.766 0.428 1.00 95.75 110 ASP A N 1
ATOM 813 C CA . ASP A 1 110 ? -15.243 4.494 1.413 1.00 95.75 110 ASP A CA 1
ATOM 814 C C . ASP A 1 110 ? -15.006 5.249 2.734 1.00 95.75 110 ASP A C 1
ATOM 816 O O . ASP A 1 110 ? -15.910 5.863 3.303 1.00 95.75 110 ASP A O 1
ATOM 820 N N . SER A 1 111 ? -13.755 5.287 3.193 1.00 93.50 111 SER A N 1
ATOM 821 C CA . SER A 1 111 ? -13.365 5.996 4.417 1.00 93.50 111 SER A CA 1
ATOM 822 C C . SER A 1 111 ? -13.516 7.509 4.295 1.00 93.50 111 SER A C 1
ATOM 824 O O . SER A 1 111 ? -13.936 8.153 5.261 1.00 93.50 111 SER A O 1
ATOM 826 N N . LEU A 1 112 ? -13.224 8.065 3.114 1.00 93.69 112 LEU A N 1
ATOM 827 C CA . LEU A 1 112 ? -13.473 9.466 2.773 1.00 93.69 112 LEU A CA 1
ATOM 828 C C . LEU A 1 112 ? -14.969 9.787 2.797 1.00 93.69 112 LEU A C 1
ATOM 830 O O . LEU A 1 112 ? -15.376 10.737 3.467 1.00 93.69 112 LEU A O 1
ATOM 834 N N . LEU A 1 113 ? -15.787 8.983 2.109 1.00 94.75 113 LEU A N 1
ATOM 835 C CA . LEU A 1 113 ? -17.237 9.176 2.019 1.00 94.75 113 LEU A CA 1
ATOM 836 C C . LEU A 1 113 ? -17.901 9.097 3.395 1.00 94.75 113 LEU A C 1
ATOM 838 O O . LEU A 1 113 ? -18.756 9.918 3.726 1.00 94.75 113 LEU A O 1
ATOM 842 N N . GLN A 1 114 ? -17.471 8.148 4.225 1.00 92.31 114 GLN A N 1
ATOM 843 C CA . GLN A 1 114 ? -17.987 7.993 5.582 1.00 92.31 114 GLN A CA 1
ATOM 844 C C . GLN A 1 114 ? -17.345 8.948 6.597 1.00 92.31 114 GLN A C 1
ATOM 846 O O . GLN A 1 114 ? -17.860 9.063 7.709 1.00 92.31 114 GLN A O 1
ATOM 851 N N . ARG A 1 115 ? -16.229 9.607 6.251 1.00 91.12 115 ARG A N 1
ATOM 852 C CA . ARG A 1 115 ? -15.377 10.397 7.161 1.00 91.12 115 ARG A CA 1
ATOM 853 C C . ARG A 1 115 ? -14.938 9.615 8.410 1.00 91.12 115 ARG A C 1
ATOM 855 O O . ARG A 1 115 ? -14.872 10.166 9.506 1.00 91.12 115 ARG A O 1
ATOM 862 N N . LYS A 1 116 ? -14.649 8.317 8.261 1.00 91.19 116 LYS A N 1
ATOM 863 C CA . LYS A 1 116 ? -14.364 7.377 9.370 1.00 91.19 116 LYS A CA 1
ATOM 864 C C . LYS A 1 116 ? -12.946 6.795 9.336 1.00 91.19 116 LYS A C 1
ATOM 866 O O . LYS A 1 116 ? -12.746 5.627 9.655 1.00 91.19 116 LYS A O 1
ATOM 871 N N . PHE A 1 117 ? -11.944 7.616 9.019 1.00 89.69 117 PHE A N 1
ATOM 872 C CA . PHE A 1 117 ? -10.528 7.209 9.061 1.00 89.69 117 PHE A CA 1
ATOM 873 C C . PHE A 1 117 ? -10.086 6.657 10.418 1.00 89.69 117 PHE A C 1
ATOM 875 O O . PHE A 1 117 ? -9.263 5.746 10.474 1.00 89.69 117 PHE A O 1
ATOM 882 N N . SER A 1 118 ? -10.692 7.150 11.501 1.00 89.56 118 SER A N 1
ATOM 883 C CA . SER A 1 118 ? -10.417 6.710 12.868 1.00 89.56 118 SER A CA 1
ATOM 884 C C . SER A 1 118 ? -10.644 5.219 13.098 1.00 89.56 118 SER A C 1
ATOM 886 O O . SER A 1 118 ? -10.033 4.638 13.994 1.00 89.56 118 SER A O 1
ATOM 888 N N . ARG A 1 119 ? -11.510 4.603 12.285 1.00 89.62 119 ARG A N 1
ATOM 889 C CA . ARG A 1 119 ? -11.899 3.198 12.403 1.00 89.62 119 ARG A CA 1
ATOM 890 C C . ARG A 1 119 ? -11.130 2.264 11.471 1.00 89.62 119 ARG A C 1
ATOM 892 O O . ARG A 1 119 ? -11.396 1.063 11.464 1.00 89.62 119 ARG A O 1
ATOM 899 N N . LEU A 1 120 ? -10.201 2.791 10.674 1.00 91.50 120 LEU A N 1
ATOM 900 C CA . LEU A 1 120 ? -9.334 1.954 9.859 1.00 91.50 120 LEU A CA 1
ATOM 901 C C . LEU A 1 120 ? -8.384 1.162 10.757 1.00 91.50 120 LEU A C 1
ATOM 903 O O . LEU A 1 120 ? -7.689 1.735 11.592 1.00 91.50 120 LEU A O 1
ATOM 907 N N . ALA A 1 121 ? -8.339 -0.148 10.540 1.00 90.62 121 ALA A N 1
ATOM 908 C CA . ALA A 1 121 ? -7.446 -1.071 11.218 1.00 90.62 121 ALA A CA 1
ATOM 909 C C . ALA A 1 121 ? -6.097 -1.206 10.472 1.00 90.62 121 ALA A C 1
ATOM 911 O O . ALA A 1 121 ? -6.037 -0.902 9.279 1.00 90.62 121 ALA A O 1
ATOM 912 N N . PRO A 1 122 ? -5.041 -1.735 11.119 1.00 86.69 122 PRO A N 1
ATOM 913 C CA . PRO A 1 122 ? -3.690 -1.846 10.550 1.00 86.69 122 PRO A CA 1
ATOM 914 C C . PRO A 1 122 ? -3.612 -2.467 9.152 1.00 86.69 122 PRO A C 1
ATOM 916 O O . PRO A 1 122 ? -3.010 -1.883 8.253 1.00 86.69 122 PRO A O 1
ATOM 919 N N . GLY A 1 123 ? -4.302 -3.589 8.927 1.00 87.00 123 GLY A N 1
ATOM 920 C CA . GLY A 1 123 ? -4.395 -4.198 7.599 1.00 87.00 123 GLY A CA 1
ATOM 921 C C . GLY A 1 123 ? -4.909 -3.259 6.500 1.00 87.00 123 GLY A C 1
ATOM 922 O O . GLY A 1 123 ? -4.383 -3.264 5.391 1.00 87.00 123 GLY A O 1
ATOM 923 N N . HIS A 1 124 ? -5.868 -2.377 6.799 1.00 92.94 124 HIS A N 1
ATOM 924 C CA . HIS A 1 124 ? -6.328 -1.383 5.828 1.00 92.94 124 HIS A CA 1
ATOM 925 C C . HIS A 1 124 ? -5.235 -0.379 5.481 1.00 92.94 124 HIS A C 1
ATOM 927 O O . HIS A 1 124 ? -5.079 -0.036 4.314 1.00 92.94 124 HIS A O 1
ATOM 933 N N . TRP A 1 125 ? -4.463 0.070 6.473 1.00 89.06 125 TRP A N 1
ATOM 934 C CA . TRP A 1 125 ? -3.361 1.010 6.258 1.00 89.06 125 TRP A CA 1
ATOM 935 C C . TRP A 1 125 ? -2.321 0.407 5.317 1.00 89.06 125 TRP A C 1
ATOM 937 O O . TRP A 1 125 ? -1.825 1.095 4.430 1.00 89.06 125 TRP A O 1
ATOM 947 N N . PHE A 1 126 ? -2.052 -0.893 5.458 1.00 85.06 126 PHE A N 1
ATOM 948 C CA . PHE A 1 126 ? -1.152 -1.598 4.557 1.00 85.06 126 PHE A CA 1
ATOM 949 C C . PHE A 1 126 ? -1.686 -1.637 3.120 1.00 85.06 126 PHE A C 1
ATOM 951 O O . PHE A 1 126 ? -0.946 -1.334 2.190 1.00 85.06 126 PHE A O 1
ATOM 958 N N . LEU A 1 127 ? -2.978 -1.922 2.921 1.00 88.44 127 LEU A N 1
ATOM 959 C CA . LEU A 1 127 ? -3.585 -1.875 1.584 1.00 88.44 127 LEU A CA 1
ATOM 960 C C . LEU A 1 127 ? -3.462 -0.481 0.947 1.00 88.44 127 LEU A C 1
ATOM 962 O O . LEU A 1 127 ? -3.177 -0.392 -0.243 1.00 88.44 127 LEU A O 1
ATOM 966 N N . LEU A 1 128 ? -3.596 0.600 1.728 1.00 89.94 128 LEU A N 1
ATOM 967 C CA . LEU A 1 128 ? -3.345 1.968 1.249 1.00 89.94 128 LEU A CA 1
ATOM 968 C C . LEU A 1 128 ? -1.887 2.183 0.825 1.00 89.94 128 LEU A C 1
ATOM 970 O O . LEU A 1 128 ? -1.627 2.830 -0.185 1.00 89.94 128 LEU A O 1
ATOM 974 N N . LEU A 1 129 ? -0.926 1.608 1.548 1.00 85.00 129 LEU A N 1
ATOM 975 C CA . LEU A 1 129 ? 0.485 1.674 1.160 1.00 85.00 129 LEU A CA 1
ATOM 976 C C . LEU A 1 129 ? 0.775 0.917 -0.137 1.00 85.00 129 LEU A C 1
ATOM 978 O O . LEU A 1 129 ? 1.607 1.369 -0.922 1.00 85.00 129 LEU A O 1
ATOM 982 N N . ILE A 1 130 ? 0.065 -0.182 -0.411 1.00 85.56 130 ILE A N 1
ATOM 983 C CA . ILE A 1 130 ? 0.151 -0.861 -1.712 1.00 85.56 130 ILE A CA 1
ATOM 984 C C . ILE A 1 130 ? -0.352 0.067 -2.830 1.00 85.56 130 ILE A C 1
ATOM 986 O O . ILE A 1 130 ? 0.271 0.114 -3.888 1.00 85.56 130 ILE A O 1
ATOM 990 N N . VAL A 1 131 ? -1.407 0.864 -2.594 1.00 91.38 131 VAL A N 1
ATOM 991 C CA . VAL A 1 131 ? -1.849 1.900 -3.554 1.00 91.38 131 VAL A CA 1
ATOM 992 C C . VAL A 1 131 ? -0.737 2.890 -3.839 1.00 91.38 131 VAL A C 1
ATOM 994 O O . VAL A 1 131 ? -0.415 3.133 -4.999 1.00 91.38 131 VAL A O 1
ATOM 997 N N . ALA A 1 132 ? -0.154 3.456 -2.782 1.00 86.69 132 ALA A N 1
ATOM 998 C CA . ALA A 1 132 ? 0.915 4.432 -2.913 1.00 86.69 132 ALA A CA 1
ATOM 999 C C . ALA A 1 132 ? 2.098 3.842 -3.694 1.00 86.69 132 ALA A C 1
ATOM 1001 O O . ALA A 1 132 ? 2.655 4.512 -4.559 1.00 86.69 132 ALA A O 1
ATOM 1002 N N . ARG A 1 133 ? 2.460 2.581 -3.421 1.00 85.62 133 ARG A N 1
ATOM 1003 C CA . ARG A 1 133 ? 3.550 1.882 -4.110 1.00 85.62 133 ARG A CA 1
ATOM 1004 C C . ARG A 1 133 ? 3.261 1.716 -5.597 1.00 85.62 133 ARG A C 1
ATOM 1006 O O . ARG A 1 133 ? 4.096 2.087 -6.412 1.00 85.62 133 ARG A O 1
ATOM 1013 N N . LEU A 1 134 ? 2.084 1.197 -5.946 1.00 85.56 134 LEU A N 1
ATOM 1014 C CA . LEU A 1 134 ? 1.705 0.971 -7.341 1.00 85.56 134 LEU A CA 1
ATOM 1015 C C . LEU A 1 134 ? 1.625 2.296 -8.119 1.00 85.56 134 LEU A C 1
ATOM 1017 O O . LEU A 1 134 ? 2.084 2.386 -9.253 1.00 85.56 134 LEU A O 1
ATOM 1021 N N . ALA A 1 135 ? 1.098 3.349 -7.490 1.00 88.38 135 ALA A N 1
ATOM 1022 C CA . ALA A 1 135 ? 1.085 4.690 -8.066 1.00 88.38 135 ALA A CA 1
ATOM 1023 C C . ALA A 1 135 ? 2.501 5.258 -8.254 1.00 88.38 135 ALA A C 1
ATOM 1025 O O . ALA A 1 135 ? 2.753 5.921 -9.256 1.00 88.38 135 ALA A O 1
ATOM 1026 N N . GLY A 1 136 ? 3.422 4.973 -7.327 1.00 85.56 136 GLY A N 1
ATOM 1027 C CA . GLY A 1 136 ? 4.842 5.293 -7.465 1.00 85.56 136 GLY A CA 1
ATOM 1028 C C . GLY A 1 136 ? 5.464 4.634 -8.690 1.00 85.56 136 GLY A C 1
ATOM 1029 O O . GLY A 1 136 ? 6.062 5.326 -9.507 1.00 85.56 136 GLY A O 1
ATOM 1030 N N . GLN A 1 137 ? 5.255 3.327 -8.852 1.00 83.31 137 GLN A N 1
ATOM 1031 C CA . GLN A 1 137 ? 5.772 2.555 -9.985 1.00 83.31 137 GLN A CA 1
ATOM 1032 C C . GLN A 1 137 ? 5.234 3.077 -11.320 1.00 83.31 137 GLN A C 1
ATOM 1034 O O . GLN A 1 137 ? 6.016 3.447 -12.193 1.00 83.31 137 GLN A O 1
ATOM 1039 N N . PHE A 1 138 ? 3.911 3.212 -11.455 1.00 85.38 138 PHE A N 1
ATOM 1040 C CA . PHE A 1 138 ? 3.310 3.738 -12.685 1.00 85.38 138 PHE A CA 1
ATOM 1041 C C . PHE A 1 138 ? 3.708 5.187 -12.962 1.00 85.38 138 PHE A C 1
ATOM 1043 O O . PHE A 1 138 ? 3.968 5.554 -14.104 1.00 85.38 138 PHE A O 1
ATOM 1050 N N . GLY A 1 139 ? 3.770 6.027 -11.928 1.00 85.00 139 GLY A N 1
ATOM 1051 C CA . GLY A 1 139 ? 4.197 7.413 -12.074 1.00 85.00 139 GLY A CA 1
ATOM 1052 C C . GLY A 1 139 ? 5.646 7.529 -12.549 1.00 85.00 139 GLY A C 1
ATOM 1053 O O . GLY A 1 139 ? 5.938 8.334 -13.432 1.00 85.00 139 GLY A O 1
ATOM 1054 N N . ALA A 1 140 ? 6.535 6.690 -12.019 1.00 81.00 140 ALA A N 1
ATOM 1055 C CA . ALA A 1 140 ? 7.930 6.623 -12.437 1.00 81.00 140 ALA A CA 1
ATOM 1056 C C . ALA A 1 140 ? 8.089 6.094 -13.866 1.00 81.00 140 ALA A C 1
ATOM 1058 O O . ALA A 1 140 ? 8.898 6.608 -14.630 1.00 81.00 140 ALA A O 1
ATOM 1059 N N . GLU A 1 141 ? 7.297 5.102 -14.268 1.00 79.25 141 GLU A N 1
ATOM 1060 C CA . GLU A 1 141 ? 7.290 4.610 -15.648 1.00 79.25 141 GLU A CA 1
ATOM 1061 C C . GLU A 1 141 ? 6.805 5.662 -16.645 1.00 79.25 141 GLU A C 1
ATOM 1063 O O . GLU A 1 141 ? 7.404 5.816 -17.707 1.00 79.25 141 GLU A O 1
ATOM 1068 N N . ILE A 1 142 ? 5.748 6.414 -16.312 1.00 78.75 142 ILE A N 1
ATOM 1069 C CA . ILE A 1 142 ? 5.293 7.547 -17.132 1.00 78.75 142 ILE A CA 1
ATOM 1070 C C . ILE A 1 142 ? 6.421 8.569 -17.271 1.00 78.75 142 ILE A C 1
ATOM 1072 O O . ILE A 1 142 ? 6.677 9.042 -18.376 1.00 78.75 142 ILE A O 1
ATOM 1076 N N . TRP A 1 143 ? 7.114 8.872 -16.169 1.00 75.62 143 TRP A N 1
ATOM 1077 C CA . TRP A 1 143 ? 8.263 9.770 -16.176 1.00 75.62 143 TRP A CA 1
ATOM 1078 C C . TRP A 1 143 ? 9.364 9.267 -17.120 1.00 75.62 143 TRP A C 1
ATOM 1080 O O . TRP A 1 143 ? 9.760 9.983 -18.035 1.00 75.62 143 TRP A O 1
ATOM 1090 N N . ASN A 1 144 ? 9.779 8.007 -16.976 1.00 73.00 144 ASN A N 1
ATOM 1091 C CA . ASN A 1 144 ? 10.824 7.396 -17.799 1.00 73.00 144 ASN A CA 1
ATOM 1092 C C . ASN A 1 144 ? 10.468 7.365 -19.294 1.00 73.00 144 ASN A C 1
ATOM 1094 O O . ASN A 1 144 ? 11.314 7.649 -20.130 1.00 73.00 144 ASN A O 1
ATOM 1098 N N . ASN A 1 145 ? 9.210 7.083 -19.640 1.00 68.62 145 ASN A N 1
ATOM 1099 C CA . ASN A 1 145 ? 8.755 7.075 -21.036 1.00 68.62 145 ASN A CA 1
ATOM 1100 C C . ASN A 1 145 ? 8.541 8.488 -21.616 1.00 68.62 145 ASN A C 1
ATOM 1102 O O . ASN A 1 145 ? 8.418 8.647 -22.828 1.00 68.62 145 ASN A O 1
ATOM 1106 N N . SER A 1 146 ? 8.463 9.523 -20.773 1.00 66.06 146 SER A N 1
ATOM 1107 C CA . SER A 1 146 ? 8.341 10.916 -21.222 1.00 66.06 146 SER A CA 1
ATOM 1108 C C . SER A 1 146 ? 9.685 11.554 -21.597 1.00 66.06 146 SER A C 1
ATOM 1110 O O . SER A 1 146 ? 9.708 12.496 -22.389 1.00 66.06 146 SER A O 1
ATOM 1112 N N . GLU A 1 147 ? 10.803 11.009 -21.100 1.00 58.34 147 GLU A N 1
ATOM 1113 C CA . GLU A 1 147 ? 12.165 11.488 -21.396 1.00 58.34 147 GLU A CA 1
ATOM 1114 C C . GLU A 1 147 ? 12.654 11.128 -22.818 1.00 58.34 147 GLU A C 1
ATOM 1116 O O . GLU A 1 147 ? 13.656 11.676 -23.282 1.00 58.34 147 GLU A O 1
ATOM 1121 N N . ASP A 1 148 ? 11.900 10.318 -23.576 1.00 49.59 148 ASP A N 1
ATOM 1122 C CA . ASP A 1 148 ? 12.143 10.068 -25.008 1.00 49.59 148 ASP A CA 1
ATOM 1123 C C . ASP A 1 148 ? 11.920 11.320 -25.897 1.00 49.59 148 ASP A C 1
ATOM 1125 O O . ASP A 1 148 ? 12.334 11.350 -27.059 1.00 49.59 148 ASP A O 1
ATOM 1129 N N . PHE A 1 149 ? 11.348 12.407 -25.359 1.00 43.03 149 PHE A N 1
ATOM 1130 C CA . PHE A 1 149 ? 11.290 13.727 -26.005 1.00 43.03 149 PHE A CA 1
ATOM 1131 C C . PHE A 1 149 ? 12.460 14.631 -25.575 1.00 43.03 149 PHE A C 1
ATOM 1133 O O . PHE A 1 149 ? 12.259 15.693 -25.002 1.00 43.03 149 PHE A O 1
ATOM 1140 N N . GLN A 1 150 ? 13.685 14.209 -25.902 1.00 44.34 150 GLN A N 1
ATOM 1141 C CA . GLN A 1 150 ? 14.948 14.963 -25.805 1.00 44.34 150 GLN A CA 1
ATOM 1142 C C . GLN A 1 150 ? 15.222 15.691 -24.474 1.00 44.34 150 GLN A C 1
ATOM 1144 O O . GLN A 1 150 ? 14.746 16.795 -24.243 1.00 44.34 150 GLN A O 1
ATOM 1149 N N . ILE A 1 151 ? 16.169 15.171 -23.696 1.00 36.72 151 ILE A N 1
ATOM 1150 C CA . ILE A 1 151 ? 17.510 15.745 -23.471 1.00 36.72 151 ILE A CA 1
ATOM 1151 C C . ILE A 1 151 ? 18.320 14.622 -22.811 1.00 36.72 151 ILE A C 1
ATOM 1153 O O . ILE A 1 151 ? 17.836 13.936 -21.920 1.00 36.72 151 ILE A O 1
ATOM 1157 N N . GLY A 1 152 ? 19.523 14.377 -23.328 1.00 36.50 152 GLY A N 1
ATOM 1158 C CA . GLY A 1 152 ? 20.336 13.211 -23.000 1.00 36.50 152 GLY A CA 1
ATOM 1159 C C . GLY A 1 152 ? 20.556 12.966 -21.503 1.00 36.50 152 GLY A C 1
ATOM 1160 O O . GLY A 1 152 ? 20.567 13.892 -20.702 1.00 36.50 152 GLY A O 1
ATOM 1161 N N . THR A 1 153 ? 20.798 11.687 -21.198 1.00 38.91 153 THR A N 1
ATOM 1162 C CA . THR A 1 153 ? 21.171 11.111 -19.893 1.00 38.91 153 THR A CA 1
ATOM 1163 C C . THR A 1 153 ? 20.063 11.042 -18.838 1.00 38.91 153 THR A C 1
ATOM 1165 O O . THR A 1 153 ? 20.228 11.560 -17.739 1.00 38.91 153 THR A O 1
ATOM 1168 N N . GLY A 1 154 ? 18.978 10.313 -19.115 1.00 41.41 154 GLY A N 1
ATOM 1169 C CA . GLY A 1 154 ? 18.152 9.735 -18.050 1.00 41.41 154 GLY A CA 1
ATOM 1170 C C . GLY A 1 154 ? 18.945 8.641 -17.325 1.00 41.41 154 GLY A C 1
ATOM 1171 O O . GLY A 1 154 ? 19.045 7.507 -17.795 1.00 41.41 154 GLY A O 1
ATOM 1172 N N . SER A 1 155 ? 19.620 8.983 -16.227 1.00 52.47 155 SER A N 1
ATOM 1173 C CA . SER A 1 155 ? 20.288 8.013 -15.357 1.00 52.47 155 SER A CA 1
ATOM 1174 C C . SER A 1 155 ? 19.244 7.180 -14.606 1.00 52.47 155 SER A C 1
ATOM 1176 O O . SER A 1 155 ? 18.188 7.689 -14.242 1.00 52.47 155 SER A O 1
ATOM 1178 N N . PHE A 1 156 ? 19.561 5.915 -14.288 1.00 53.19 156 PHE A N 1
ATOM 1179 C CA . PHE A 1 156 ? 18.776 5.026 -13.400 1.00 53.19 156 PHE A CA 1
ATOM 1180 C C . PHE A 1 156 ? 18.261 5.725 -12.118 1.00 53.19 156 PHE A C 1
ATOM 1182 O O . PHE A 1 156 ? 17.260 5.317 -11.531 1.00 53.19 156 PHE A O 1
ATOM 1189 N N . SER A 1 157 ? 18.927 6.802 -11.699 1.00 61.84 157 SER A N 1
ATOM 1190 C CA . SER A 1 157 ? 18.542 7.629 -10.566 1.00 61.84 157 SER A CA 1
ATOM 1191 C C . SER A 1 157 ? 17.234 8.416 -10.759 1.00 61.84 157 SER A C 1
ATOM 1193 O O . SER A 1 157 ? 16.455 8.477 -9.812 1.00 61.84 157 SER A O 1
ATOM 1195 N N . ALA A 1 158 ? 16.914 8.941 -11.950 1.00 68.25 158 ALA A N 1
ATOM 1196 C CA . ALA A 1 158 ? 15.725 9.782 -12.166 1.00 68.25 158 ALA A CA 1
ATOM 1197 C C . ALA A 1 158 ? 14.400 9.014 -11.987 1.00 68.25 158 ALA A C 1
ATOM 1199 O O . ALA A 1 158 ? 13.512 9.466 -11.261 1.00 68.25 158 ALA A O 1
ATOM 1200 N N . TRP A 1 159 ? 14.298 7.812 -12.568 1.00 71.38 159 TRP A N 1
ATOM 1201 C CA . TRP A 1 159 ? 13.151 6.913 -12.383 1.00 71.38 159 TRP A CA 1
ATOM 1202 C C . TRP A 1 159 ? 12.953 6.543 -10.907 1.00 71.38 159 TRP A C 1
ATOM 1204 O O . TRP A 1 159 ? 11.857 6.690 -10.364 1.00 71.38 159 TRP A O 1
ATOM 1214 N N . TYR A 1 160 ? 14.032 6.145 -10.227 1.00 71.69 160 TYR A N 1
ATOM 1215 C CA . TYR A 1 160 ? 13.995 5.773 -8.811 1.00 71.69 160 TYR A CA 1
ATOM 1216 C C . TYR A 1 160 ? 13.552 6.942 -7.918 1.00 71.69 160 TYR A C 1
ATOM 1218 O O . TYR A 1 160 ? 12.794 6.768 -6.958 1.00 71.69 160 TYR A O 1
ATOM 1226 N N . TYR A 1 161 ? 13.998 8.156 -8.241 1.00 75.62 161 TYR A N 1
ATOM 1227 C CA . TYR A 1 161 ? 13.592 9.372 -7.551 1.00 75.62 161 TYR A CA 1
ATOM 1228 C C . TYR A 1 161 ? 12.112 9.690 -7.759 1.00 75.62 161 TYR A C 1
ATOM 1230 O O . TYR A 1 161 ? 11.419 9.975 -6.779 1.00 75.62 161 TYR A O 1
ATOM 1238 N N . ALA A 1 162 ? 11.612 9.595 -8.992 1.00 81.44 162 ALA A N 1
ATOM 1239 C CA . ALA A 1 162 ? 10.195 9.776 -9.286 1.00 81.44 162 ALA A CA 1
ATOM 1240 C C . ALA A 1 162 ? 9.331 8.756 -8.525 1.00 81.44 162 ALA A C 1
ATOM 1242 O O . ALA A 1 162 ? 8.374 9.148 -7.852 1.00 81.44 162 ALA A O 1
ATOM 1243 N N . GLU A 1 163 ? 9.713 7.472 -8.540 1.00 82.25 163 GLU A N 1
ATOM 1244 C CA . GLU A 1 163 ? 9.014 6.416 -7.796 1.00 82.25 163 GLU A CA 1
ATOM 1245 C C . GLU A 1 163 ? 8.978 6.745 -6.302 1.00 82.25 163 GLU A C 1
ATOM 1247 O O . GLU A 1 163 ? 7.910 6.770 -5.688 1.00 82.25 163 GLU A O 1
ATOM 1252 N N . THR A 1 164 ? 10.143 7.053 -5.725 1.00 78.06 164 THR A N 1
ATOM 1253 C CA . THR A 1 164 ? 10.299 7.344 -4.296 1.00 78.06 164 THR A CA 1
ATOM 1254 C C . THR A 1 164 ? 9.469 8.554 -3.876 1.00 78.06 164 THR A C 1
ATOM 1256 O O . THR A 1 164 ? 8.817 8.511 -2.829 1.00 78.06 164 THR A O 1
ATOM 1259 N N . LEU A 1 165 ? 9.468 9.626 -4.674 1.00 84.94 165 LEU A N 1
ATOM 1260 C CA . LEU A 1 165 ? 8.719 10.848 -4.391 1.00 84.94 165 LEU A CA 1
ATOM 1261 C C . LEU A 1 165 ? 7.209 10.587 -4.409 1.00 84.94 165 LEU A C 1
ATOM 1263 O O . LEU A 1 165 ? 6.506 10.968 -3.472 1.00 84.94 165 LEU A O 1
ATOM 1267 N N . ILE A 1 166 ? 6.715 9.917 -5.452 1.00 89.12 166 ILE A N 1
ATOM 1268 C CA . ILE A 1 166 ? 5.285 9.644 -5.627 1.00 89.12 166 ILE A CA 1
ATOM 1269 C C . ILE A 1 166 ? 4.800 8.658 -4.562 1.00 89.12 166 ILE A C 1
ATOM 1271 O O . ILE A 1 166 ? 3.798 8.927 -3.894 1.00 89.12 166 ILE A O 1
ATOM 1275 N N . TYR A 1 167 ? 5.533 7.561 -4.345 1.00 85.75 167 TYR A N 1
ATOM 1276 C CA . TYR A 1 167 ? 5.199 6.565 -3.330 1.00 85.75 167 TYR A CA 1
ATOM 1277 C C . TYR A 1 167 ? 5.123 7.190 -1.938 1.00 85.75 167 TYR A C 1
ATOM 1279 O O . TYR A 1 167 ? 4.087 7.113 -1.275 1.00 85.75 167 TYR A O 1
ATOM 1287 N N . ASN A 1 168 ? 6.198 7.840 -1.485 1.00 83.56 168 ASN A N 1
ATOM 1288 C CA . ASN A 1 168 ? 6.231 8.379 -0.129 1.00 83.56 168 ASN A CA 1
ATOM 1289 C C . ASN A 1 168 ? 5.295 9.582 0.028 1.00 83.56 168 ASN A C 1
ATOM 1291 O O . ASN A 1 168 ? 4.700 9.750 1.092 1.00 83.56 168 ASN A O 1
ATOM 1295 N N . GLY A 1 169 ? 5.107 10.388 -1.022 1.00 89.56 169 GLY A N 1
ATOM 1296 C CA . GLY A 1 169 ? 4.168 11.508 -1.016 1.00 89.56 169 GLY A CA 1
ATOM 1297 C C . GLY A 1 169 ? 2.732 11.033 -0.812 1.00 89.56 169 GLY A C 1
ATOM 1298 O O . GLY A 1 169 ? 2.036 11.515 0.084 1.00 89.56 169 GLY A O 1
ATOM 1299 N N . LEU A 1 170 ? 2.306 10.027 -1.579 1.00 91.44 170 LEU A N 1
ATOM 1300 C CA . LEU A 1 170 ? 0.984 9.421 -1.424 1.00 91.44 170 LEU A CA 1
ATOM 1301 C C . LEU A 1 170 ? 0.834 8.694 -0.087 1.00 91.44 170 LEU A C 1
ATOM 1303 O O . LEU A 1 170 ? -0.208 8.827 0.555 1.00 91.44 170 LEU A O 1
ATOM 1307 N N . ALA A 1 171 ? 1.871 7.986 0.371 1.00 85.69 171 ALA A N 1
ATOM 1308 C CA . ALA A 1 171 ? 1.867 7.339 1.678 1.00 85.69 171 ALA A CA 1
ATOM 1309 C C . ALA A 1 171 ? 1.624 8.355 2.805 1.00 85.69 171 ALA A C 1
ATOM 1311 O O . ALA A 1 171 ? 0.775 8.116 3.661 1.00 85.69 171 ALA A O 1
ATOM 1312 N N . ILE A 1 172 ? 2.283 9.520 2.779 1.00 91.25 172 ILE A N 1
ATOM 1313 C CA . ILE A 1 172 ? 2.049 10.601 3.751 1.00 91.25 172 ILE A CA 1
ATOM 1314 C C . ILE A 1 172 ? 0.608 11.100 3.671 1.00 91.25 172 ILE A C 1
ATOM 1316 O O . ILE A 1 172 ? -0.060 11.182 4.701 1.00 91.25 172 ILE A O 1
ATOM 1320 N N . VAL A 1 173 ? 0.110 11.405 2.469 1.00 94.81 173 VAL A N 1
ATOM 1321 C CA . VAL A 1 173 ? -1.259 11.912 2.273 1.00 94.81 173 VAL A CA 1
ATOM 1322 C C . VAL A 1 173 ? -2.303 10.926 2.808 1.00 94.81 173 VAL A C 1
ATOM 1324 O O . VAL A 1 173 ? -3.278 11.343 3.431 1.00 94.81 173 VAL A O 1
ATOM 1327 N N . MET A 1 174 ? -2.092 9.624 2.612 1.00 91.06 174 MET A N 1
ATOM 1328 C CA . MET A 1 174 ? -3.006 8.578 3.077 1.00 91.06 174 MET A CA 1
ATOM 1329 C C . MET A 1 174 ? -2.864 8.276 4.576 1.00 91.06 174 MET A C 1
ATOM 1331 O O . MET A 1 174 ? -3.872 8.056 5.248 1.00 91.06 174 MET A O 1
ATOM 1335 N N . LEU A 1 175 ? -1.642 8.279 5.124 1.00 88.38 175 LEU A N 1
ATOM 1336 C CA . LEU A 1 175 ? -1.375 7.949 6.529 1.00 88.38 175 LEU A CA 1
ATOM 1337 C C . LEU A 1 175 ? -1.641 9.106 7.490 1.00 88.38 175 LEU A C 1
ATOM 1339 O O . LEU A 1 175 ? -2.041 8.859 8.625 1.00 88.38 175 LEU A O 1
ATOM 1343 N N . LEU A 1 176 ? -1.449 10.358 7.071 1.00 94.12 176 LEU A N 1
ATOM 1344 C CA . LEU A 1 176 ? -1.657 11.526 7.926 1.00 94.12 176 LEU A CA 1
ATOM 1345 C C . LEU A 1 176 ? -3.050 11.549 8.591 1.00 94.12 176 LEU A C 1
ATOM 1347 O O . LEU A 1 176 ? -3.106 11.633 9.821 1.00 94.12 176 LEU A O 1
ATOM 1351 N N . PRO A 1 177 ? -4.181 11.406 7.866 1.00 93.75 177 PRO A N 1
ATOM 1352 C CA . PRO A 1 177 ? -5.495 11.370 8.507 1.00 93.75 177 PRO A CA 1
ATOM 1353 C C . PRO A 1 177 ? -5.663 10.164 9.440 1.00 93.75 177 PRO A C 1
ATOM 1355 O O . PRO A 1 177 ? -6.346 10.277 10.456 1.00 93.75 177 PRO A O 1
ATOM 1358 N N . ILE A 1 178 ? -5.026 9.025 9.149 1.00 92.19 178 ILE A N 1
ATOM 1359 C CA . ILE A 1 178 ? -5.072 7.827 9.999 1.00 92.19 178 ILE A CA 1
ATOM 1360 C C . ILE A 1 178 ? -4.353 8.085 11.319 1.00 92.19 178 ILE A C 1
ATOM 1362 O O . ILE A 1 178 ? -4.931 7.883 1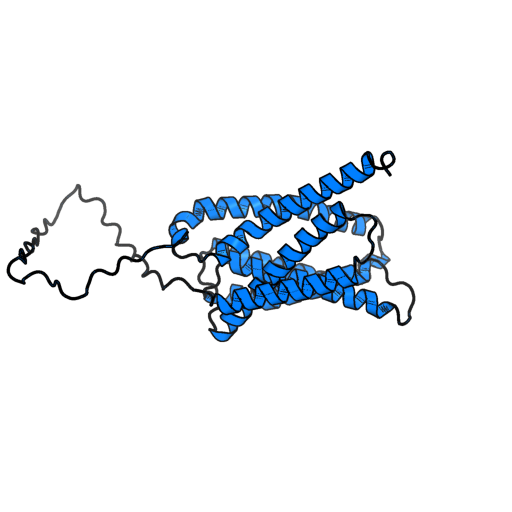2.383 1.00 92.19 178 ILE A O 1
ATOM 1366 N N . VAL A 1 179 ? -3.111 8.561 11.260 1.00 92.81 179 VAL A N 1
ATOM 1367 C CA . VAL A 1 179 ? -2.276 8.828 12.436 1.00 92.81 179 VAL A CA 1
ATOM 1368 C C . VAL A 1 179 ? -2.950 9.829 13.375 1.00 92.81 179 VAL A C 1
ATOM 1370 O O . VAL A 1 179 ? -2.936 9.643 14.592 1.00 92.81 179 VAL A O 1
ATOM 1373 N N . LEU A 1 180 ? -3.590 10.853 12.809 1.00 94.62 180 LEU A N 1
ATOM 1374 C CA . LEU A 1 180 ? -4.277 11.890 13.574 1.00 94.62 180 LEU A CA 1
ATOM 1375 C C . LEU A 1 180 ? -5.600 11.425 14.198 1.00 94.62 180 LEU A C 1
ATOM 1377 O O . LEU A 1 180 ? -6.030 12.009 15.190 1.00 94.62 180 LEU A O 1
ATOM 1381 N N . THR A 1 181 ? -6.263 10.406 13.639 1.00 93.44 181 THR A N 1
ATOM 1382 C CA . THR A 1 181 ? -7.641 10.055 14.035 1.00 93.44 181 THR A CA 1
ATOM 1383 C C . THR A 1 181 ? -7.819 8.642 14.584 1.00 93.44 181 THR A C 1
ATOM 1385 O O . THR A 1 181 ? -8.859 8.363 15.178 1.00 93.44 181 THR A O 1
ATOM 1388 N N . THR A 1 182 ? -6.847 7.743 14.420 1.00 91.69 182 THR A N 1
ATOM 1389 C CA . THR A 1 182 ? -6.995 6.319 14.753 1.00 91.69 182 THR A CA 1
ATOM 1390 C C . THR A 1 182 ? -7.361 6.072 16.220 1.00 91.69 182 THR A C 1
ATOM 1392 O O . THR A 1 182 ? -6.759 6.616 17.154 1.00 91.69 182 THR A O 1
ATOM 1395 N N . THR A 1 183 ? -8.344 5.197 16.439 1.00 90.50 183 THR A N 1
ATOM 1396 C CA . THR A 1 183 ? -8.746 4.719 17.772 1.00 90.50 183 THR A CA 1
ATOM 1397 C C . THR A 1 183 ? -8.037 3.428 18.180 1.00 90.50 183 THR A C 1
ATOM 1399 O O . THR A 1 183 ? -8.354 2.848 19.218 1.00 90.50 183 THR A O 1
ATOM 1402 N N . GLU A 1 184 ? -7.071 2.958 17.388 1.00 87.31 184 GLU A N 1
ATOM 1403 C CA . GLU A 1 184 ? -6.322 1.746 17.709 1.00 87.31 184 GLU A CA 1
ATOM 1404 C C . GLU A 1 184 ? -5.446 1.906 18.978 1.00 87.31 184 GLU A C 1
ATOM 1406 O O . GLU A 1 184 ? -5.079 3.019 19.370 1.00 87.31 184 GLU A O 1
ATOM 1411 N N . PRO A 1 185 ? -5.086 0.798 19.653 1.00 85.75 185 PRO A N 1
ATOM 1412 C CA . PRO A 1 185 ? -4.152 0.776 20.773 1.00 85.75 185 PRO A CA 1
ATOM 1413 C C . PRO A 1 185 ? -2.809 1.441 20.469 1.00 85.75 185 PRO A C 1
ATOM 1415 O O . PRO A 1 185 ? -2.371 1.516 19.321 1.00 85.75 185 PRO A O 1
ATOM 1418 N N . LEU A 1 186 ? -2.100 1.830 21.533 1.00 85.56 186 LEU A N 1
ATOM 1419 C CA . LEU A 1 186 ? -0.826 2.553 21.453 1.00 85.56 186 LEU A CA 1
ATOM 1420 C C . LEU A 1 186 ? 0.208 1.886 20.531 1.00 85.56 186 LEU A C 1
ATOM 1422 O O . LEU A 1 186 ? 0.886 2.584 19.788 1.00 85.56 186 LEU A O 1
ATOM 1426 N N . ARG A 1 187 ? 0.294 0.549 20.520 1.00 82.31 187 ARG A N 1
ATOM 1427 C CA . ARG A 1 187 ? 1.207 -0.198 19.633 1.00 82.31 187 ARG A CA 1
ATOM 1428 C C . ARG A 1 187 ? 0.961 0.082 18.148 1.00 82.31 187 ARG A C 1
ATOM 1430 O O . ARG A 1 187 ? 1.900 0.297 17.392 1.00 82.31 187 ARG A O 1
ATOM 1437 N N . TRP A 1 188 ? -0.306 0.137 17.748 1.00 83.75 188 TRP A N 1
ATOM 1438 C CA . TRP A 1 188 ? -0.708 0.372 16.366 1.00 83.75 188 TRP A CA 1
ATOM 1439 C C . TRP A 1 188 ? -0.611 1.851 16.010 1.00 83.75 188 TRP A C 1
ATOM 1441 O O . TRP A 1 188 ? -0.217 2.191 14.901 1.00 83.75 188 TRP A O 1
ATOM 1451 N N . LYS A 1 189 ? -0.857 2.740 16.976 1.00 86.38 189 LYS A N 1
ATOM 1452 C CA . LYS A 1 189 ? -0.540 4.166 16.838 1.00 86.38 189 LYS A CA 1
ATOM 1453 C C . LYS A 1 189 ? 0.949 4.391 16.591 1.00 86.38 189 LYS A C 1
ATOM 1455 O O . LYS A 1 189 ? 1.297 5.097 15.654 1.00 86.38 189 LYS A O 1
ATOM 1460 N N . ALA A 1 190 ? 1.816 3.771 17.392 1.00 80.81 190 ALA A N 1
ATOM 1461 C CA . ALA A 1 190 ? 3.265 3.849 17.221 1.00 80.81 190 ALA A CA 1
ATOM 1462 C C . ALA A 1 190 ? 3.697 3.301 15.854 1.00 80.81 190 ALA A C 1
ATOM 1464 O O . ALA A 1 190 ? 4.517 3.919 15.184 1.00 80.81 190 ALA A O 1
ATOM 1465 N N . TYR A 1 191 ? 3.090 2.198 15.408 1.00 80.06 191 TYR A N 1
ATOM 1466 C CA . TYR A 1 191 ? 3.316 1.654 14.070 1.00 80.06 191 TYR A CA 1
ATOM 1467 C C . TYR A 1 191 ? 2.918 2.639 12.956 1.00 80.06 191 TYR A C 1
ATOM 1469 O O . TYR A 1 191 ? 3.721 2.904 12.065 1.00 80.06 191 TYR A O 1
ATOM 1477 N N . ALA A 1 192 ? 1.730 3.250 13.029 1.00 83.50 192 ALA A N 1
ATOM 1478 C CA . ALA A 1 192 ? 1.288 4.257 12.060 1.00 83.50 192 ALA A CA 1
ATOM 1479 C C . ALA A 1 192 ? 2.207 5.491 12.034 1.00 83.50 192 ALA A C 1
ATOM 1481 O O . ALA A 1 192 ? 2.582 5.962 10.960 1.00 83.50 192 ALA A O 1
ATOM 1482 N N . TRP A 1 193 ? 2.621 5.973 13.211 1.00 85.25 193 TRP A N 1
ATOM 1483 C CA . TRP A 1 193 ? 3.596 7.057 13.342 1.00 85.25 193 TRP A CA 1
ATOM 1484 C C . TRP A 1 193 ? 4.955 6.695 12.746 1.00 85.25 193 TRP A C 1
ATOM 1486 O O . TRP A 1 193 ? 5.550 7.528 12.070 1.00 85.25 193 TRP A O 1
ATOM 1496 N N . ALA A 1 194 ? 5.437 5.468 12.958 1.00 77.31 194 ALA A N 1
ATOM 1497 C CA . ALA A 1 194 ? 6.693 5.003 12.382 1.00 77.31 194 ALA A CA 1
ATOM 1498 C C . ALA A 1 194 ? 6.624 4.981 10.850 1.00 77.31 194 ALA A C 1
ATOM 1500 O O . ALA A 1 194 ? 7.517 5.519 10.204 1.00 77.31 194 ALA A O 1
ATOM 1501 N N . MET A 1 195 ? 5.548 4.436 10.266 1.00 79.75 195 MET A N 1
ATOM 1502 C CA . MET A 1 195 ? 5.351 4.447 8.810 1.00 79.75 195 MET A CA 1
ATOM 1503 C C . MET A 1 195 ? 5.362 5.877 8.253 1.00 79.75 195 MET A C 1
ATOM 1505 O O . MET A 1 195 ? 6.094 6.158 7.308 1.00 79.75 195 MET A O 1
ATOM 1509 N N . LEU A 1 196 ? 4.625 6.796 8.886 1.00 84.25 196 LEU A N 1
ATOM 1510 C CA . LEU A 1 196 ? 4.600 8.206 8.491 1.00 84.25 196 LEU A CA 1
ATOM 1511 C C . LEU A 1 196 ? 5.984 8.866 8.612 1.00 84.25 196 LEU A C 1
ATOM 1513 O O . LEU A 1 196 ? 6.408 9.578 7.705 1.00 84.25 196 LEU A O 1
ATOM 1517 N N . PHE A 1 197 ? 6.695 8.620 9.715 1.00 82.12 197 PHE A N 1
ATOM 1518 C CA . PHE A 1 197 ? 8.042 9.138 9.944 1.00 82.12 197 PHE A CA 1
ATOM 1519 C C . PHE A 1 197 ? 9.019 8.661 8.867 1.00 82.12 197 PHE A C 1
ATOM 1521 O O . PHE A 1 197 ? 9.724 9.483 8.287 1.00 82.12 197 PHE A O 1
ATOM 1528 N N . PHE A 1 198 ? 9.034 7.363 8.548 1.00 78.31 198 PHE A N 1
ATOM 1529 C CA . PHE A 1 198 ? 9.914 6.828 7.509 1.00 78.31 198 PHE A CA 1
ATOM 1530 C C . PHE A 1 198 ? 9.586 7.395 6.124 1.00 78.31 198 PHE A C 1
ATOM 1532 O O . PHE A 1 198 ? 10.512 7.757 5.399 1.00 78.31 198 PHE A O 1
ATOM 1539 N N . SER A 1 199 ? 8.305 7.559 5.778 1.00 78.00 199 SER A N 1
ATOM 1540 C CA . SER A 1 199 ? 7.920 8.207 4.517 1.00 78.00 199 SER A CA 1
ATOM 1541 C C . SER A 1 199 ? 8.350 9.676 4.455 1.00 78.00 199 SER A C 1
ATOM 1543 O O . SER A 1 199 ? 8.836 10.130 3.422 1.00 78.00 199 SER A O 1
ATOM 1545 N N . LEU A 1 200 ? 8.239 10.423 5.560 1.00 81.94 200 LEU A N 1
ATOM 1546 C CA . LEU A 1 200 ? 8.724 11.806 5.640 1.00 81.94 200 LEU A CA 1
ATOM 1547 C C . LEU A 1 200 ? 10.242 11.885 5.482 1.00 81.94 200 LEU A C 1
ATOM 1549 O O . LEU A 1 200 ? 10.733 12.694 4.700 1.00 81.94 200 LEU A O 1
ATOM 1553 N N . VAL A 1 201 ? 10.984 11.034 6.193 1.00 76.88 201 VAL A N 1
ATOM 1554 C CA . VAL A 1 201 ? 12.447 10.970 6.087 1.00 76.88 201 VAL A CA 1
ATOM 1555 C C . VAL A 1 201 ? 12.870 10.647 4.654 1.00 76.88 201 VAL A C 1
ATOM 1557 O O . VAL A 1 201 ? 13.782 11.293 4.148 1.00 76.88 201 VAL A O 1
ATOM 1560 N N . ALA A 1 202 ? 12.185 9.721 3.976 1.00 73.50 202 ALA A N 1
ATOM 1561 C CA . ALA A 1 202 ? 12.479 9.380 2.586 1.00 73.50 202 ALA A CA 1
ATOM 1562 C C . ALA A 1 202 ? 12.334 10.585 1.635 1.00 73.50 202 ALA A C 1
ATOM 1564 O O . ALA A 1 202 ? 13.198 10.799 0.789 1.00 73.50 202 ALA A O 1
ATOM 1565 N N . ILE A 1 203 ? 11.301 11.422 1.802 1.00 77.81 203 ILE A N 1
ATOM 1566 C CA . ILE A 1 203 ? 11.144 12.651 0.999 1.00 77.81 203 ILE A CA 1
ATOM 1567 C C . ILE A 1 203 ? 12.167 13.719 1.391 1.00 77.81 203 ILE A C 1
ATOM 1569 O O . ILE A 1 203 ? 12.732 14.383 0.527 1.00 77.81 203 ILE A O 1
ATOM 1573 N N . LEU A 1 204 ? 12.433 13.901 2.686 1.00 74.69 204 LEU A N 1
ATOM 1574 C CA . LEU A 1 204 ? 13.377 14.916 3.166 1.00 74.69 204 LEU A CA 1
ATOM 1575 C C . LEU A 1 204 ? 14.827 14.632 2.751 1.00 74.69 204 LEU A C 1
ATOM 1577 O O . LEU A 1 204 ? 15.650 15.543 2.766 1.00 74.69 204 LEU A O 1
ATOM 1581 N N . GLN A 1 205 ? 15.146 13.398 2.360 1.00 67.56 205 GLN A N 1
ATOM 1582 C CA . GLN A 1 205 ? 16.442 13.046 1.778 1.00 67.56 205 GLN A CA 1
ATOM 1583 C C . GLN A 1 205 ? 16.592 13.502 0.318 1.00 67.56 205 GLN A C 1
ATOM 1585 O O . GLN A 1 205 ? 17.714 13.587 -0.177 1.00 67.56 205 GLN A O 1
ATOM 1590 N N . PHE A 1 206 ? 15.499 13.843 -0.366 1.00 68.69 206 PHE A N 1
ATOM 1591 C CA . PHE A 1 206 ? 15.505 14.195 -1.786 1.00 68.69 206 PHE A CA 1
ATOM 1592 C C . PHE A 1 206 ? 16.360 15.430 -2.125 1.00 68.69 206 PHE A C 1
ATOM 1594 O O . PHE A 1 206 ? 17.158 15.354 -3.056 1.00 68.69 206 PHE A O 1
ATOM 1601 N N . PRO A 1 207 ? 16.321 16.542 -1.360 1.00 65.62 207 PRO A N 1
ATOM 1602 C CA . PRO A 1 207 ? 17.210 17.682 -1.600 1.00 65.62 207 PRO A CA 1
ATOM 1603 C C . PRO A 1 207 ? 18.700 17.353 -1.422 1.00 65.62 207 PRO A C 1
ATOM 1605 O O . PRO A 1 207 ? 19.547 18.037 -1.986 1.00 65.62 207 PRO A O 1
ATOM 1608 N N . MET A 1 208 ? 19.029 16.311 -0.649 1.00 59.41 208 MET A N 1
ATOM 1609 C CA . MET A 1 208 ? 20.407 15.842 -0.451 1.00 59.41 208 MET A CA 1
ATOM 1610 C C . MET A 1 208 ? 20.867 14.889 -1.561 1.00 59.41 208 MET A C 1
ATOM 1612 O O . MET A 1 208 ? 22.061 14.622 -1.690 1.00 59.41 208 MET A O 1
ATOM 1616 N N . ALA A 1 209 ? 19.940 14.362 -2.364 1.00 55.94 209 ALA A N 1
ATOM 1617 C CA . ALA A 1 209 ? 20.227 13.385 -3.403 1.00 55.94 209 ALA A CA 1
ATOM 1618 C C . ALA A 1 209 ? 21.087 13.975 -4.533 1.00 55.94 209 ALA A C 1
ATOM 1620 O O . ALA A 1 209 ? 22.111 13.393 -4.888 1.00 55.94 209 ALA A O 1
ATOM 1621 N N . SER A 1 210 ? 20.757 15.184 -4.994 1.00 54.97 210 SER A N 1
ATOM 1622 C CA . SER A 1 210 ? 21.526 15.925 -6.007 1.00 54.97 210 SER A CA 1
ATOM 1623 C C . SER A 1 210 ? 22.949 16.281 -5.552 1.00 54.97 210 SER A C 1
ATOM 1625 O O . SER A 1 210 ? 23.870 16.368 -6.365 1.00 54.97 210 SER A O 1
ATOM 1627 N N . TYR A 1 211 ? 23.161 16.439 -4.241 1.00 53.22 211 TYR A N 1
ATOM 1628 C CA . TYR A 1 211 ? 24.484 16.677 -3.656 1.00 53.22 211 TYR A CA 1
ATOM 1629 C C . TYR A 1 211 ? 25.319 15.387 -3.537 1.00 53.22 211 TYR A C 1
ATOM 1631 O O . TYR A 1 211 ? 26.547 15.428 -3.539 1.00 53.22 211 TYR A O 1
ATOM 1639 N N . ASN A 1 212 ? 24.662 14.225 -3.451 1.00 52.41 212 ASN A N 1
ATOM 1640 C CA . ASN A 1 212 ? 25.314 12.919 -3.326 1.00 52.41 212 ASN A CA 1
ATOM 1641 C C . ASN A 1 212 ? 25.690 12.298 -4.680 1.00 52.41 212 ASN A C 1
ATOM 1643 O O . ASN A 1 212 ? 26.698 11.592 -4.754 1.00 52.41 212 ASN A O 1
ATOM 1647 N N . GLU A 1 213 ? 24.939 12.589 -5.749 1.00 51.72 213 GLU A N 1
ATOM 1648 C CA . GLU A 1 213 ? 25.272 12.155 -7.118 1.00 51.72 213 GLU A CA 1
ATOM 1649 C C . GLU A 1 213 ? 26.619 12.712 -7.604 1.00 51.72 213 GLU A C 1
ATOM 1651 O O . GLU A 1 213 ? 27.309 12.071 -8.393 1.00 51.72 213 GLU A O 1
ATOM 1656 N N . THR A 1 214 ? 27.037 13.872 -7.093 1.00 52.78 214 THR A N 1
ATOM 1657 C CA . THR A 1 214 ? 28.300 14.524 -7.469 1.00 52.78 214 THR A CA 1
ATOM 1658 C C . THR A 1 214 ? 29.506 14.091 -6.632 1.00 52.78 214 THR A C 1
ATOM 1660 O O . THR A 1 214 ? 30.634 14.272 -7.086 1.00 52.78 214 THR A O 1
ATOM 1663 N N . MET A 1 215 ? 29.317 13.508 -5.439 1.00 45.84 215 MET A N 1
ATOM 1664 C CA . MET A 1 215 ? 30.426 13.264 -4.500 1.00 45.84 215 MET A CA 1
ATOM 1665 C C . MET A 1 215 ? 30.885 11.808 -4.380 1.00 45.84 215 MET A C 1
ATOM 1667 O O . MET A 1 215 ? 32.082 11.604 -4.233 1.00 45.84 215 MET A O 1
ATOM 1671 N N . VAL A 1 216 ? 30.036 10.778 -4.469 1.00 44.81 216 VAL A N 1
ATOM 1672 C CA . VAL A 1 216 ? 30.510 9.376 -4.393 1.00 44.81 216 VAL A CA 1
ATOM 1673 C C . VAL A 1 216 ? 29.493 8.436 -5.059 1.00 44.81 216 VAL A C 1
ATOM 1675 O O . VAL A 1 216 ? 28.637 7.846 -4.394 1.00 44.81 216 VAL A O 1
ATOM 1678 N N . LEU A 1 217 ? 29.601 8.262 -6.379 1.00 43.66 217 LEU A N 1
ATOM 1679 C CA . LEU A 1 217 ? 28.719 7.388 -7.174 1.00 43.66 217 LEU A CA 1
ATOM 1680 C C . LEU A 1 217 ? 28.849 5.890 -6.832 1.00 43.66 217 LEU A C 1
ATOM 1682 O O . LEU A 1 217 ? 27.923 5.128 -7.081 1.00 43.66 217 LEU A O 1
ATOM 1686 N N . GLY A 1 218 ? 29.961 5.450 -6.230 1.00 41.88 218 GLY A N 1
ATOM 1687 C CA . GLY A 1 218 ? 30.190 4.033 -5.910 1.00 41.88 218 GLY A CA 1
ATOM 1688 C C . GLY A 1 218 ? 29.682 3.614 -4.528 1.00 41.88 218 GLY A C 1
ATOM 1689 O O . GLY A 1 218 ? 28.867 2.703 -4.396 1.00 41.88 218 GLY A O 1
ATOM 1690 N N . THR A 1 219 ? 30.155 4.275 -3.474 1.00 39.53 219 THR A N 1
ATOM 1691 C CA . THR A 1 219 ? 29.949 3.835 -2.084 1.00 39.53 219 THR A CA 1
ATOM 1692 C C . THR A 1 219 ? 28.550 4.154 -1.566 1.00 39.53 219 THR A C 1
ATOM 1694 O O . THR A 1 219 ? 27.967 3.334 -0.866 1.00 39.53 219 THR A O 1
ATOM 1697 N N . THR A 1 220 ? 27.976 5.300 -1.942 1.00 39.03 220 THR A N 1
ATOM 1698 C CA . THR A 1 220 ? 26.629 5.706 -1.509 1.00 39.03 220 THR A CA 1
ATOM 1699 C C . THR A 1 220 ? 25.556 4.929 -2.255 1.00 39.03 220 THR A C 1
ATOM 1701 O O . THR A 1 220 ? 24.631 4.450 -1.617 1.00 39.03 220 THR A O 1
ATOM 1704 N N . ALA A 1 221 ? 25.709 4.712 -3.567 1.00 39.69 221 ALA A N 1
ATOM 1705 C CA . ALA A 1 221 ? 24.814 3.845 -4.332 1.00 39.69 221 ALA A CA 1
ATOM 1706 C C . ALA A 1 221 ? 24.862 2.405 -3.803 1.00 39.69 221 ALA A C 1
ATOM 1708 O O . ALA A 1 221 ? 23.818 1.833 -3.524 1.00 39.69 221 ALA A O 1
ATOM 1709 N N . THR A 1 222 ? 26.055 1.861 -3.531 1.00 36.84 222 THR A N 1
ATOM 1710 C CA . THR A 1 222 ? 26.197 0.537 -2.899 1.00 36.84 222 THR A CA 1
ATOM 1711 C C . THR A 1 222 ? 25.585 0.514 -1.499 1.00 36.84 222 THR A C 1
ATOM 1713 O O . THR A 1 222 ? 24.903 -0.443 -1.161 1.00 36.84 222 THR A O 1
ATOM 1716 N N . PHE A 1 223 ? 25.747 1.565 -0.689 1.00 36.12 223 PHE A N 1
ATOM 1717 C CA . PHE A 1 223 ? 25.107 1.662 0.624 1.00 36.12 223 PHE A CA 1
ATOM 1718 C C . PHE A 1 223 ? 23.584 1.766 0.504 1.00 36.12 223 PHE A C 1
ATOM 1720 O O . PHE A 1 223 ? 22.888 1.094 1.249 1.00 36.12 223 PHE A O 1
ATOM 1727 N N . PHE A 1 224 ? 23.046 2.520 -0.456 1.00 41.44 224 PHE A N 1
ATOM 1728 C CA . PHE A 1 224 ? 21.611 2.598 -0.737 1.00 41.44 224 PHE A CA 1
ATOM 1729 C C . PHE A 1 224 ? 21.063 1.262 -1.236 1.00 41.44 224 PHE A C 1
ATOM 1731 O O . PHE A 1 224 ? 20.052 0.805 -0.719 1.00 41.44 224 PHE A O 1
ATOM 1738 N N . THR A 1 225 ? 21.743 0.583 -2.160 1.00 38.06 225 THR A N 1
ATOM 1739 C CA . THR A 1 225 ? 21.340 -0.734 -2.667 1.00 38.06 225 THR A CA 1
ATOM 1740 C C . THR A 1 225 ? 21.453 -1.805 -1.587 1.00 38.06 225 THR A C 1
ATOM 1742 O O . THR A 1 225 ? 20.531 -2.595 -1.429 1.00 38.06 225 THR A O 1
ATOM 1745 N N . VAL A 1 226 ? 22.521 -1.822 -0.785 1.00 30.34 226 VAL A N 1
ATOM 1746 C CA . VAL A 1 226 ? 22.708 -2.762 0.334 1.00 30.34 226 VAL A CA 1
ATOM 1747 C C . VAL A 1 226 ? 21.728 -2.464 1.467 1.00 30.34 226 VAL A C 1
ATOM 1749 O O . VAL A 1 226 ? 21.156 -3.397 2.014 1.00 30.34 226 VAL A O 1
ATOM 1752 N N . THR A 1 227 ? 21.445 -1.197 1.777 1.00 33.38 227 THR A N 1
ATOM 1753 C CA . THR A 1 227 ? 20.442 -0.806 2.785 1.00 33.38 227 THR A CA 1
ATOM 1754 C C . THR A 1 227 ? 19.023 -1.064 2.287 1.00 33.38 227 THR A C 1
ATOM 1756 O O . THR A 1 227 ? 18.183 -1.468 3.078 1.00 33.38 227 THR A O 1
ATOM 1759 N N . ALA A 1 228 ? 18.747 -0.928 0.989 1.00 37.56 228 ALA A N 1
ATOM 1760 C CA . ALA A 1 228 ? 17.475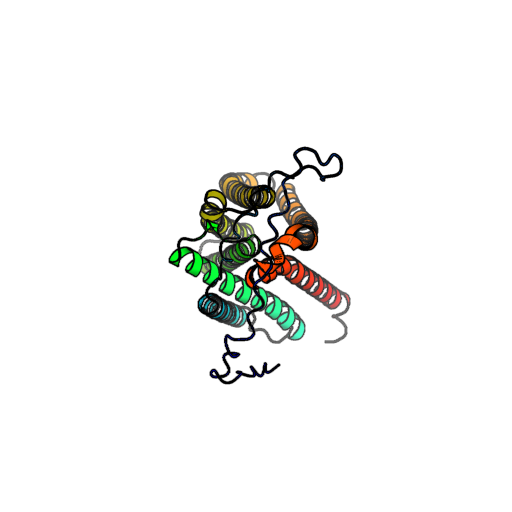 -1.318 0.383 1.00 37.56 228 ALA A CA 1
ATOM 1761 C C . ALA A 1 228 ? 17.317 -2.848 0.320 1.00 37.56 228 ALA A C 1
ATOM 1763 O O . ALA A 1 228 ? 16.227 -3.354 0.562 1.00 37.56 228 ALA A O 1
ATOM 1764 N N . SER A 1 229 ? 18.398 -3.599 0.074 1.00 30.67 229 SER A N 1
ATOM 1765 C CA . SER A 1 229 ? 18.395 -5.071 -0.019 1.00 30.67 229 SER A CA 1
ATOM 1766 C C . SER A 1 229 ? 18.341 -5.746 1.358 1.00 30.67 229 SER A C 1
ATOM 1768 O O . SER A 1 229 ? 17.508 -6.620 1.597 1.00 30.67 229 SER A O 1
ATOM 1770 N N . LEU A 1 230 ? 19.182 -5.307 2.302 1.00 29.67 230 LEU A N 1
ATOM 1771 C CA . LEU A 1 230 ? 19.114 -5.708 3.711 1.00 29.67 230 LEU A CA 1
ATOM 1772 C C . LEU A 1 230 ? 17.839 -5.173 4.355 1.00 29.67 230 LEU A C 1
ATOM 1774 O O . LEU A 1 230 ? 17.197 -5.887 5.117 1.00 29.67 230 LEU A O 1
ATOM 1778 N N . GLY A 1 231 ? 17.436 -3.954 3.999 1.00 36.41 231 GLY A N 1
ATOM 1779 C CA . GLY A 1 231 ? 16.157 -3.368 4.368 1.00 36.41 231 GLY A CA 1
ATOM 1780 C C . GLY A 1 231 ? 15.003 -4.235 3.901 1.00 36.41 231 GLY A C 1
ATOM 1781 O O . GLY A 1 231 ? 14.140 -4.513 4.710 1.00 36.41 231 GLY A O 1
ATOM 1782 N N . ALA A 1 232 ? 15.013 -4.763 2.675 1.00 39.91 232 ALA A N 1
ATOM 1783 C CA . ALA A 1 232 ? 13.968 -5.656 2.180 1.00 39.91 232 ALA A CA 1
ATOM 1784 C C . ALA A 1 232 ? 13.894 -6.982 2.958 1.00 39.91 232 ALA A C 1
ATOM 1786 O O . ALA A 1 232 ? 12.794 -7.418 3.291 1.00 39.91 232 ALA A O 1
ATOM 1787 N N . MET A 1 233 ? 15.028 -7.606 3.308 1.00 39.44 233 MET A N 1
ATOM 1788 C CA . MET A 1 233 ? 15.034 -8.844 4.110 1.00 39.44 233 MET A CA 1
ATOM 1789 C C . MET A 1 233 ? 14.662 -8.602 5.580 1.00 39.44 233 MET A C 1
ATOM 1791 O O . MET A 1 233 ? 13.859 -9.343 6.144 1.00 39.44 233 MET A O 1
ATOM 1795 N N . VAL A 1 234 ? 15.201 -7.555 6.206 1.00 48.78 234 VAL A N 1
ATOM 1796 C CA . VAL A 1 234 ? 14.866 -7.165 7.585 1.00 48.78 234 VAL A CA 1
ATOM 1797 C C . VAL A 1 234 ? 13.411 -6.707 7.672 1.00 48.78 234 VAL A C 1
ATOM 1799 O O . VAL A 1 234 ? 12.714 -7.076 8.613 1.00 48.78 234 VAL A O 1
ATOM 1802 N N . LEU A 1 235 ? 12.919 -5.978 6.670 1.00 50.91 235 LEU A N 1
ATOM 1803 C CA . LEU A 1 235 ? 11.517 -5.597 6.526 1.00 50.91 235 LEU A CA 1
ATOM 1804 C C . LEU A 1 235 ? 10.642 -6.832 6.326 1.00 50.91 235 LEU A C 1
ATOM 1806 O O . LEU A 1 235 ? 9.617 -6.925 6.980 1.00 50.91 235 LEU A O 1
ATOM 1810 N N . ALA A 1 236 ? 11.045 -7.809 5.511 1.00 50.84 236 ALA A N 1
ATOM 1811 C CA . ALA A 1 236 ? 10.317 -9.067 5.362 1.00 50.84 236 ALA A CA 1
ATOM 1812 C C . ALA A 1 236 ? 10.196 -9.821 6.694 1.00 50.84 236 ALA A C 1
ATOM 1814 O O . ALA A 1 236 ? 9.100 -10.233 7.070 1.00 50.84 236 ALA A O 1
ATOM 1815 N N . VAL A 1 237 ? 11.294 -9.950 7.445 1.00 57.66 237 VAL A N 1
ATOM 1816 C CA . VAL A 1 237 ? 11.301 -10.584 8.774 1.00 57.66 237 VAL A CA 1
ATOM 1817 C C . VAL A 1 237 ? 10.460 -9.784 9.775 1.00 57.66 237 VAL A C 1
ATOM 1819 O O . VAL A 1 237 ? 9.687 -10.372 10.528 1.00 57.66 237 VAL A O 1
ATOM 1822 N N . ALA A 1 238 ? 10.545 -8.453 9.761 1.00 60.44 238 ALA A N 1
ATOM 1823 C CA . ALA A 1 238 ? 9.746 -7.578 10.617 1.00 60.44 238 ALA A CA 1
ATOM 1824 C C . ALA A 1 238 ? 8.249 -7.623 10.266 1.00 60.44 238 ALA A C 1
ATOM 1826 O O . ALA A 1 238 ? 7.412 -7.634 11.165 1.00 60.44 238 ALA A O 1
ATOM 1827 N N . LEU A 1 239 ? 7.904 -7.706 8.979 1.00 59.78 239 LEU A N 1
ATOM 1828 C CA . LEU A 1 239 ? 6.536 -7.884 8.493 1.00 59.78 239 LEU A CA 1
ATOM 1829 C C . LEU A 1 239 ? 5.993 -9.256 8.906 1.00 59.78 239 LEU A C 1
ATOM 1831 O O . LEU A 1 239 ? 4.878 -9.335 9.409 1.00 59.78 239 LEU A O 1
ATOM 1835 N N . PHE A 1 240 ? 6.786 -10.325 8.796 1.00 64.81 240 PHE A N 1
ATOM 1836 C CA . PHE A 1 240 ? 6.413 -11.647 9.309 1.00 64.81 240 PHE A CA 1
ATOM 1837 C C . PHE A 1 240 ? 6.216 -11.652 10.827 1.00 64.81 240 PHE A C 1
ATOM 1839 O O . PHE A 1 240 ? 5.242 -12.216 11.325 1.00 64.81 240 PHE A O 1
ATOM 1846 N N . ALA A 1 241 ? 7.107 -10.993 11.567 1.00 68.44 241 ALA A N 1
ATOM 1847 C CA . ALA A 1 241 ? 6.970 -10.833 13.007 1.00 68.44 241 ALA A CA 1
ATOM 1848 C C . ALA A 1 241 ? 5.703 -10.040 13.364 1.00 68.44 241 ALA A C 1
ATOM 1850 O O . ALA A 1 241 ? 5.003 -10.420 14.297 1.00 68.44 241 ALA A O 1
ATOM 1851 N N . LEU A 1 242 ? 5.358 -9.001 12.595 1.00 65.88 242 LEU A N 1
ATOM 1852 C CA . LEU A 1 242 ? 4.111 -8.249 12.748 1.00 65.88 242 LEU A CA 1
ATOM 1853 C C . LEU A 1 242 ? 2.878 -9.125 12.516 1.00 65.88 242 LEU A C 1
ATOM 1855 O O . LEU A 1 242 ? 1.980 -9.090 13.350 1.00 65.88 242 LEU A O 1
ATOM 1859 N N . VAL A 1 243 ? 2.859 -9.973 11.480 1.00 67.19 243 VAL A N 1
ATOM 1860 C CA . VAL A 1 243 ? 1.757 -10.929 11.246 1.00 67.19 243 VAL A CA 1
ATOM 1861 C C . VAL A 1 243 ? 1.597 -11.893 12.424 1.00 67.19 243 VAL A C 1
ATOM 1863 O O . VAL A 1 243 ? 0.480 -12.150 12.871 1.00 67.19 243 VAL A O 1
ATOM 1866 N N . ILE A 1 244 ? 2.703 -12.412 12.964 1.00 70.12 244 ILE A N 1
ATOM 1867 C CA . ILE A 1 244 ? 2.673 -13.310 14.127 1.00 70.12 244 ILE A CA 1
ATOM 1868 C C . ILE A 1 244 ? 2.163 -12.566 15.368 1.00 70.12 244 ILE A C 1
ATOM 1870 O O . ILE A 1 244 ? 1.288 -13.068 16.074 1.00 70.12 244 ILE A O 1
ATOM 1874 N N . VAL A 1 245 ? 2.671 -11.359 15.626 1.00 70.12 245 VAL A N 1
ATOM 1875 C CA . VAL A 1 245 ? 2.227 -10.507 16.738 1.00 70.12 245 VAL A CA 1
ATOM 1876 C C . VAL A 1 245 ? 0.745 -10.165 16.598 1.00 70.12 245 VAL A C 1
ATOM 1878 O O . VAL A 1 245 ? 0.014 -10.194 17.580 1.00 70.12 245 VAL A O 1
ATOM 1881 N N . GLU A 1 246 ? 0.257 -9.904 15.395 1.00 67.75 246 GLU A N 1
ATOM 1882 C CA . GLU A 1 246 ? -1.146 -9.597 15.141 1.00 67.75 246 GLU A CA 1
ATOM 1883 C C . GLU A 1 246 ? -2.046 -10.817 15.349 1.00 67.75 246 GLU A C 1
ATOM 1885 O O . GLU A 1 246 ? -3.045 -10.738 16.064 1.00 67.75 246 GLU A O 1
ATOM 1890 N N . PHE A 1 247 ? -1.645 -11.983 14.844 1.00 69.56 247 PHE A N 1
ATOM 1891 C CA . PHE A 1 247 ? -2.401 -13.220 15.022 1.00 69.56 247 PHE A CA 1
ATOM 1892 C C . PHE A 1 247 ? -2.460 -13.674 16.490 1.00 69.56 247 PHE A C 1
ATOM 1894 O O . PHE A 1 247 ? -3.490 -14.160 16.963 1.00 69.56 247 PHE A O 1
ATOM 1901 N N . VAL A 1 248 ? -1.363 -13.505 17.236 1.00 73.12 248 VAL A N 1
ATOM 1902 C CA . VAL A 1 248 ? -1.270 -13.927 18.642 1.00 73.12 248 VAL A CA 1
ATOM 1903 C C . VAL A 1 248 ? -1.895 -12.894 19.580 1.00 73.12 248 VAL A C 1
ATOM 1905 O O . VAL A 1 248 ? -2.624 -13.260 20.502 1.00 73.12 248 VAL A O 1
ATOM 1908 N N . VAL A 1 249 ? -1.638 -11.605 19.356 1.00 69.69 249 VAL A N 1
ATOM 1909 C CA . VAL A 1 249 ? -1.945 -10.537 20.317 1.00 69.69 249 VAL A CA 1
ATOM 1910 C C . VAL A 1 249 ? -3.238 -9.781 19.974 1.00 69.69 249 VAL A C 1
ATOM 1912 O O . VAL A 1 249 ? -3.853 -9.195 20.869 1.00 69.69 249 VAL A O 1
ATOM 1915 N N . ASP A 1 250 ? -3.706 -9.803 18.722 1.00 70.81 250 ASP A N 1
ATOM 1916 C CA . ASP A 1 250 ? -5.004 -9.222 18.325 1.00 70.81 250 ASP A CA 1
ATOM 1917 C C . ASP A 1 250 ? -6.145 -10.256 18.310 1.00 70.81 250 ASP A C 1
ATOM 1919 O O . ASP A 1 250 ? -7.295 -9.913 18.038 1.00 70.81 250 ASP A O 1
ATOM 1923 N N . ARG A 1 251 ? -5.876 -11.503 18.726 1.00 68.94 251 ARG A N 1
ATOM 1924 C CA . ARG A 1 251 ? -6.875 -12.580 18.860 1.00 68.94 251 ARG A CA 1
ATOM 1925 C C . ARG A 1 251 ? -8.149 -12.179 19.630 1.00 68.94 251 ARG A C 1
ATOM 1927 O O . ARG A 1 251 ? -9.229 -12.548 19.172 1.00 68.94 251 ARG A O 1
ATOM 1934 N N . PRO A 1 252 ? -8.092 -11.395 20.730 1.00 70.56 252 PRO A N 1
ATOM 1935 C CA . PRO A 1 252 ? -9.298 -10.939 21.433 1.00 70.56 252 PRO A CA 1
ATOM 1936 C C . PRO A 1 252 ? -10.184 -9.990 20.611 1.00 70.56 252 PRO A C 1
ATOM 1938 O O . PRO A 1 252 ? -11.353 -9.809 20.933 1.00 70.56 252 PRO A O 1
ATOM 1941 N N . ARG A 1 253 ? -9.628 -9.366 19.567 1.00 71.62 253 ARG A N 1
ATOM 1942 C CA . ARG A 1 253 ? -10.315 -8.433 18.665 1.00 71.62 253 ARG A CA 1
ATOM 1943 C C . ARG A 1 253 ? -10.604 -9.048 17.302 1.00 71.62 253 ARG A C 1
ATOM 1945 O O . ARG A 1 253 ? -11.224 -8.400 16.471 1.00 71.62 253 ARG A O 1
ATOM 1952 N N . ALA A 1 254 ? -10.214 -10.301 17.072 1.00 69.69 254 ALA A N 1
ATOM 1953 C CA . ALA A 1 254 ? -10.341 -10.938 15.768 1.00 69.69 254 ALA A CA 1
ATOM 1954 C C . ALA A 1 254 ? -11.785 -10.968 15.240 1.00 69.69 254 ALA A C 1
ATOM 1956 O O . ALA A 1 254 ? -11.995 -10.860 14.037 1.00 69.69 254 ALA A O 1
ATOM 1957 N N . SER A 1 255 ? -12.778 -11.050 16.132 1.00 63.16 255 SER A N 1
ATOM 1958 C CA . SER A 1 255 ? -14.204 -11.039 15.781 1.00 63.16 255 SER A CA 1
ATOM 1959 C C . SER A 1 255 ? -14.737 -9.673 15.335 1.00 63.16 255 SER A C 1
ATOM 1961 O O . SER A 1 255 ? -15.797 -9.619 14.714 1.00 63.16 255 SER A O 1
ATOM 1963 N N . SER A 1 256 ? -14.036 -8.573 15.635 1.00 77.38 256 SER A N 1
ATOM 1964 C CA . SER A 1 256 ? -14.404 -7.225 15.187 1.00 77.38 256 SER A CA 1
ATOM 1965 C C . SER A 1 256 ? -13.636 -6.771 13.944 1.00 77.38 256 SER A C 1
ATOM 1967 O O . SER A 1 256 ? -13.939 -5.709 13.399 1.00 77.38 256 SER A O 1
ATOM 1969 N N . ARG A 1 257 ? -12.659 -7.559 13.481 1.00 85.44 257 ARG A N 1
ATOM 1970 C CA . ARG A 1 257 ? -11.909 -7.289 12.252 1.00 85.44 257 ARG A CA 1
ATOM 1971 C C . ARG A 1 257 ? -12.670 -7.821 11.041 1.00 85.44 257 ARG A C 1
ATOM 1973 O O . ARG A 1 257 ? -13.191 -8.935 11.069 1.00 85.44 257 ARG A O 1
ATOM 1980 N N . ASP A 1 258 ? -12.730 -7.027 9.978 1.00 89.75 258 ASP A N 1
ATOM 1981 C CA . ASP A 1 258 ? -13.282 -7.478 8.705 1.00 89.75 258 ASP A CA 1
ATOM 1982 C C . ASP A 1 258 ? -12.257 -8.310 7.909 1.00 89.75 258 ASP A C 1
ATOM 1984 O O . ASP A 1 258 ? -11.088 -8.449 8.277 1.00 89.75 258 ASP A O 1
ATOM 1988 N N . LEU A 1 259 ? -12.714 -8.910 6.809 1.00 91.38 259 LEU A N 1
ATOM 1989 C CA . LEU A 1 259 ? -11.866 -9.724 5.937 1.00 91.38 259 LEU A CA 1
ATOM 1990 C C . LEU A 1 259 ? -10.718 -8.910 5.315 1.00 91.38 259 LEU A C 1
ATOM 1992 O O . LEU A 1 259 ? -9.635 -9.447 5.088 1.00 91.38 259 LEU A O 1
ATOM 1996 N N . TYR A 1 260 ? -10.954 -7.631 5.025 1.00 92.31 260 TYR A N 1
ATOM 1997 C CA . TYR A 1 260 ? -10.004 -6.775 4.316 1.00 92.31 260 TYR A CA 1
ATOM 1998 C C . TYR A 1 260 ? -8.826 -6.375 5.195 1.00 92.31 260 TYR A C 1
ATOM 2000 O O . TYR A 1 260 ? -7.700 -6.300 4.706 1.00 92.31 260 TYR A O 1
ATOM 2008 N N . HIS A 1 261 ? -9.056 -6.214 6.496 1.00 90.81 261 HIS A N 1
ATOM 2009 C CA . HIS A 1 261 ? -7.994 -6.124 7.478 1.00 90.81 261 HIS A CA 1
ATOM 2010 C C . HIS A 1 261 ? -7.076 -7.347 7.396 1.00 90.81 261 HIS A C 1
ATOM 2012 O O . HIS A 1 261 ? -5.888 -7.192 7.135 1.00 90.81 261 HIS A O 1
ATOM 2018 N N . TRP A 1 262 ? -7.617 -8.562 7.532 1.00 88.25 262 TRP A N 1
ATOM 2019 C CA . TRP A 1 262 ? -6.802 -9.779 7.476 1.00 88.25 262 TRP A CA 1
ATOM 2020 C C . TRP A 1 262 ? -6.057 -9.917 6.153 1.00 88.25 262 TRP A C 1
ATOM 2022 O O . TRP A 1 262 ? -4.875 -10.250 6.146 1.00 88.25 262 TRP A O 1
ATOM 2032 N N . LEU A 1 263 ? -6.713 -9.600 5.036 1.00 89.38 263 LEU A N 1
ATOM 2033 C CA . LEU A 1 263 ? -6.061 -9.588 3.733 1.00 89.38 263 LEU A CA 1
ATOM 2034 C C . LEU A 1 263 ? -4.867 -8.628 3.710 1.00 89.38 263 LEU A C 1
ATOM 2036 O O . LEU A 1 263 ? -3.788 -9.014 3.272 1.00 89.38 263 LEU A O 1
ATOM 2040 N N . GLY A 1 264 ? -5.036 -7.408 4.222 1.00 84.81 264 GLY A N 1
ATOM 2041 C CA . GLY A 1 264 ? -3.963 -6.426 4.324 1.00 84.81 264 GLY A CA 1
ATOM 2042 C C . GLY A 1 264 ? -2.804 -6.894 5.200 1.00 84.81 264 GLY A C 1
ATOM 2043 O O . GLY A 1 264 ? -1.656 -6.751 4.799 1.00 84.81 264 GLY A O 1
ATOM 2044 N N . VAL A 1 265 ? -3.096 -7.535 6.332 1.00 83.62 265 VAL A N 1
ATOM 2045 C CA . VAL A 1 265 ? -2.098 -8.091 7.262 1.00 83.62 265 VAL A CA 1
ATOM 2046 C C . VAL A 1 265 ? -1.304 -9.235 6.637 1.00 83.62 265 VAL A C 1
ATOM 2048 O O . VAL A 1 265 ? -0.080 -9.263 6.721 1.00 83.62 265 VAL A O 1
ATOM 2051 N N . PHE A 1 266 ? -1.980 -10.181 5.983 1.00 83.56 266 PHE A N 1
ATOM 2052 C CA . PHE A 1 266 ? -1.319 -11.341 5.381 1.00 83.56 266 PHE A CA 1
ATOM 2053 C C . PHE A 1 266 ? -0.648 -11.018 4.045 1.00 83.56 266 PHE A C 1
ATOM 2055 O O . PHE A 1 266 ? 0.316 -11.689 3.671 1.00 83.56 266 PHE A O 1
ATOM 2062 N N . SER A 1 267 ? -1.124 -9.995 3.329 1.00 81.25 267 SER A N 1
ATOM 2063 C CA . SER A 1 267 ? -0.595 -9.636 2.014 1.00 81.25 267 SER A CA 1
ATOM 2064 C C . SER A 1 267 ? 0.922 -9.399 1.980 1.00 81.25 267 SER A C 1
ATOM 2066 O O . SER A 1 267 ? 1.544 -9.992 1.103 1.00 81.25 267 SER A O 1
ATOM 2068 N N . PRO A 1 268 ? 1.581 -8.662 2.903 1.00 75.25 268 PRO A N 1
ATOM 2069 C CA . PRO A 1 268 ? 3.034 -8.510 2.862 1.00 75.25 268 PRO A CA 1
ATOM 2070 C C . PRO A 1 268 ? 3.771 -9.845 2.942 1.00 75.25 268 PRO A C 1
ATOM 2072 O O . PRO A 1 268 ? 4.713 -10.064 2.182 1.00 75.25 268 PRO A O 1
ATOM 2075 N N . ALA A 1 269 ? 3.336 -10.755 3.817 1.00 75.50 269 ALA A N 1
ATOM 2076 C CA . ALA A 1 269 ? 3.953 -12.070 3.960 1.00 75.50 269 ALA A CA 1
ATOM 2077 C C . ALA A 1 269 ? 3.788 -12.906 2.681 1.00 75.50 269 ALA A C 1
ATOM 2079 O O . ALA A 1 269 ? 4.767 -13.439 2.158 1.00 75.50 269 ALA A O 1
ATOM 2080 N N . VAL A 1 270 ? 2.567 -12.966 2.137 1.00 79.81 270 VAL A N 1
ATOM 2081 C CA . VAL A 1 270 ? 2.263 -13.713 0.907 1.00 79.81 270 VAL A CA 1
ATOM 2082 C C . VAL A 1 270 ? 3.017 -13.138 -0.292 1.00 79.81 270 VAL A C 1
ATOM 2084 O O . VAL A 1 270 ? 3.672 -13.887 -1.014 1.00 79.81 270 VAL A O 1
ATOM 2087 N N . LEU A 1 271 ? 2.981 -11.817 -0.486 1.00 76.38 271 LEU A N 1
ATOM 2088 C CA . LEU A 1 271 ? 3.688 -11.137 -1.574 1.00 76.38 271 LEU A CA 1
ATOM 2089 C C . LEU A 1 271 ? 5.204 -11.332 -1.468 1.00 76.38 271 LEU A C 1
ATOM 2091 O O . LEU A 1 271 ? 5.864 -11.517 -2.486 1.00 76.38 271 LEU A O 1
ATOM 2095 N N . THR A 1 272 ? 5.752 -11.346 -0.251 1.00 75.75 272 THR A N 1
ATOM 2096 C CA . THR A 1 272 ? 7.181 -11.599 -0.032 1.00 75.75 272 THR A CA 1
ATOM 2097 C C . THR A 1 272 ? 7.558 -13.040 -0.357 1.00 75.75 272 THR A C 1
ATOM 2099 O O . THR A 1 272 ? 8.541 -13.258 -1.060 1.00 75.75 272 THR A O 1
ATOM 2102 N N . ILE A 1 273 ? 6.771 -14.028 0.089 1.00 76.44 273 ILE A N 1
ATOM 2103 C CA . ILE A 1 273 ? 6.992 -15.435 -0.285 1.00 76.44 273 ILE A CA 1
ATOM 2104 C C . ILE A 1 273 ? 6.961 -15.581 -1.807 1.00 76.44 273 ILE A C 1
ATOM 2106 O O . ILE A 1 273 ? 7.871 -16.178 -2.377 1.00 76.44 273 ILE A O 1
ATOM 2110 N N . LEU A 1 274 ? 5.952 -15.010 -2.472 1.00 76.81 274 LEU A N 1
ATOM 2111 C CA . LEU A 1 274 ? 5.842 -15.055 -3.929 1.00 76.81 274 LEU A CA 1
ATOM 2112 C C . LEU A 1 274 ? 7.066 -14.424 -4.605 1.00 76.81 274 LEU A C 1
ATOM 2114 O O . LEU A 1 274 ? 7.633 -15.027 -5.511 1.00 76.81 274 LEU A O 1
ATOM 2118 N N . ALA A 1 275 ? 7.520 -13.259 -4.136 1.00 76.75 275 ALA A N 1
ATOM 2119 C CA . ALA A 1 275 ? 8.707 -12.594 -4.668 1.00 76.75 275 ALA A CA 1
ATOM 2120 C C . ALA A 1 275 ? 9.995 -13.419 -4.481 1.00 76.75 275 ALA A C 1
ATOM 2122 O O . ALA A 1 275 ? 10.829 -13.462 -5.388 1.00 76.75 275 ALA A O 1
ATOM 2123 N N . ILE A 1 276 ? 10.150 -14.107 -3.342 1.00 75.00 276 ILE A N 1
ATOM 2124 C CA . ILE A 1 276 ? 11.277 -15.018 -3.088 1.00 75.00 276 ILE A CA 1
ATOM 2125 C C . ILE A 1 276 ? 11.218 -16.207 -4.047 1.00 75.00 276 ILE A C 1
ATOM 2127 O O . ILE A 1 276 ? 12.211 -16.501 -4.706 1.00 75.00 276 ILE A O 1
ATOM 2131 N N . VAL A 1 277 ? 10.060 -16.863 -4.167 1.00 78.81 277 VAL A N 1
ATOM 2132 C CA . VAL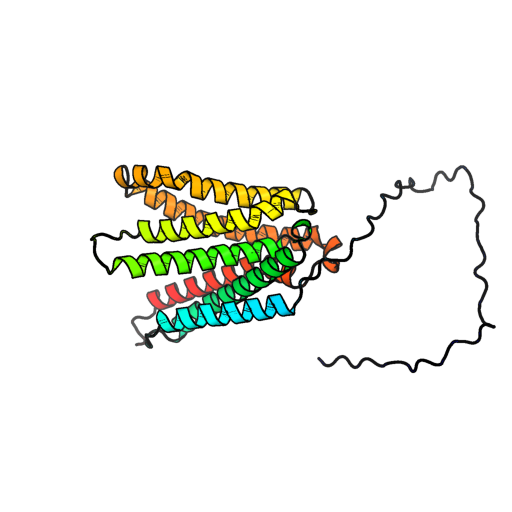 A 1 277 ? 9.874 -18.017 -5.063 1.00 78.81 277 VAL A CA 1
ATOM 2133 C C . VAL A 1 277 ? 10.170 -17.634 -6.512 1.00 78.81 277 VAL A C 1
ATOM 2135 O O . VAL A 1 277 ? 10.891 -18.356 -7.196 1.00 78.81 277 VAL A O 1
ATOM 2138 N N . ILE A 1 278 ? 9.677 -16.478 -6.964 1.00 77.06 278 ILE A N 1
ATOM 2139 C CA . ILE A 1 278 ? 9.948 -15.951 -8.306 1.00 77.06 278 ILE A CA 1
ATOM 2140 C C . ILE A 1 278 ? 11.444 -15.689 -8.488 1.00 77.06 278 ILE A C 1
ATOM 2142 O O . ILE A 1 278 ? 12.022 -16.148 -9.469 1.00 77.06 278 ILE A O 1
ATOM 2146 N N . SER A 1 279 ? 12.089 -15.018 -7.531 1.00 75.00 279 SER A N 1
ATOM 2147 C CA . SER A 1 279 ? 13.534 -14.758 -7.581 1.00 75.00 279 SER A CA 1
ATOM 2148 C C . SER A 1 279 ? 14.344 -16.055 -7.666 1.00 75.00 279 SER A C 1
ATOM 2150 O O . SER A 1 279 ? 15.209 -16.178 -8.528 1.00 75.00 279 SER A O 1
ATOM 2152 N N . MET A 1 280 ? 14.027 -17.055 -6.835 1.00 77.69 280 MET A N 1
ATOM 2153 C CA . MET A 1 280 ? 14.690 -18.365 -6.859 1.00 77.69 280 MET A CA 1
ATOM 2154 C C . MET A 1 280 ? 14.488 -19.081 -8.195 1.00 77.69 280 MET A C 1
ATOM 2156 O O . MET A 1 280 ? 15.434 -19.659 -8.729 1.00 77.69 280 MET A O 1
ATOM 2160 N N . ALA A 1 281 ? 13.277 -19.021 -8.753 1.00 79.25 281 ALA A N 1
ATOM 2161 C CA . ALA A 1 281 ? 12.979 -19.609 -10.048 1.00 79.25 281 ALA A CA 1
ATOM 2162 C C . ALA A 1 281 ? 13.804 -18.932 -11.159 1.00 79.25 281 ALA A C 1
ATOM 2164 O O . ALA A 1 281 ? 14.408 -19.630 -11.975 1.00 79.25 281 ALA A O 1
ATOM 2165 N N . ILE A 1 282 ? 13.883 -17.593 -11.170 1.00 76.44 282 ILE A N 1
ATOM 2166 C CA . ILE A 1 282 ? 14.689 -16.824 -12.133 1.00 76.44 282 ILE A CA 1
ATOM 2167 C C . ILE A 1 282 ? 16.158 -17.236 -12.035 1.00 76.44 282 ILE A C 1
ATOM 2169 O O . ILE A 1 282 ? 16.742 -17.633 -13.044 1.00 76.44 282 ILE A O 1
ATOM 2173 N N . THR A 1 283 ? 16.739 -17.224 -10.832 1.00 76.12 283 THR A N 1
ATOM 2174 C CA . THR A 1 283 ? 18.137 -17.625 -10.614 1.00 76.12 283 THR A CA 1
ATOM 2175 C C . THR A 1 283 ? 18.393 -19.058 -11.077 1.00 76.12 283 THR A C 1
ATOM 2177 O O . THR A 1 283 ? 19.392 -19.315 -11.748 1.00 76.12 283 THR A O 1
ATOM 2180 N N . TYR A 1 284 ? 17.482 -19.990 -10.784 1.00 78.88 284 TYR A N 1
ATOM 2181 C CA . TYR A 1 284 ? 17.591 -21.372 -11.249 1.00 78.88 284 TYR A CA 1
ATOM 2182 C C . TYR A 1 284 ? 17.573 -21.450 -12.783 1.00 78.88 284 TYR A C 1
ATOM 2184 O O . TYR A 1 284 ? 18.451 -22.073 -13.376 1.00 78.88 284 TYR A O 1
ATOM 2192 N N . SER A 1 285 ? 16.643 -20.755 -13.446 1.00 74.44 285 SER A N 1
ATOM 2193 C CA . SER A 1 285 ? 16.573 -20.739 -14.914 1.00 74.44 285 SER A CA 1
ATOM 2194 C C . SER A 1 285 ? 17.826 -20.153 -15.569 1.00 74.44 285 SER A C 1
ATOM 2196 O O . SER A 1 285 ? 18.275 -20.668 -16.582 1.00 74.44 285 SER A O 1
ATOM 2198 N N . GLN A 1 286 ? 18.446 -19.133 -14.973 1.00 75.50 286 GLN A N 1
ATOM 2199 C CA . GLN A 1 286 ? 19.691 -18.558 -15.487 1.00 75.50 286 GLN A CA 1
ATOM 2200 C C . GLN A 1 286 ? 20.895 -19.480 -15.265 1.00 75.50 286 GLN A C 1
ATOM 2202 O O . GLN A 1 286 ? 21.811 -19.495 -16.079 1.00 75.50 286 GLN A O 1
ATOM 2207 N N . SER A 1 287 ? 20.888 -20.257 -14.179 1.00 78.25 287 SER A N 1
ATOM 2208 C CA . SER A 1 287 ? 22.007 -21.137 -13.814 1.00 78.25 287 SER A CA 1
ATOM 2209 C C . SER A 1 287 ? 22.019 -22.456 -14.593 1.00 78.25 287 SER A C 1
ATOM 2211 O O . SER A 1 287 ? 23.072 -23.071 -14.723 1.00 78.25 287 SER A O 1
ATOM 2213 N N . PHE A 1 288 ? 20.860 -22.902 -15.088 1.00 71.69 288 PHE A N 1
ATOM 2214 C CA . PHE A 1 288 ? 20.693 -24.223 -15.713 1.00 71.69 288 PHE A CA 1
ATOM 2215 C C . PHE A 1 288 ? 20.019 -24.179 -17.098 1.00 71.69 288 PHE A C 1
ATOM 2217 O O . PHE A 1 288 ? 19.790 -25.224 -17.705 1.00 71.69 288 PHE A O 1
ATOM 2224 N N . GLY A 1 289 ? 19.656 -22.990 -17.590 1.00 56.62 289 GLY A N 1
ATOM 2225 C CA . GLY A 1 289 ? 18.785 -22.803 -18.755 1.00 56.62 289 GLY A CA 1
ATOM 2226 C C . GLY A 1 289 ? 19.470 -22.501 -20.085 1.00 56.62 289 GLY A C 1
ATOM 2227 O O . GLY A 1 289 ? 18.769 -22.101 -21.008 1.00 56.62 289 GLY A O 1
ATOM 2228 N N . THR A 1 290 ? 20.784 -22.693 -20.230 1.00 52.69 290 THR A N 1
ATOM 2229 C CA . THR A 1 290 ? 21.425 -22.635 -21.561 1.00 52.69 290 THR A CA 1
ATOM 2230 C C . THR A 1 290 ? 21.291 -23.928 -22.366 1.00 52.69 290 THR A C 1
ATOM 2232 O O . THR A 1 290 ? 21.566 -23.905 -23.559 1.00 52.69 290 THR A O 1
ATOM 2235 N N . ASP A 1 291 ? 20.838 -25.029 -21.755 1.00 52.50 291 ASP A N 1
ATOM 2236 C CA . ASP A 1 291 ? 20.967 -26.362 -22.368 1.00 52.50 291 ASP A CA 1
ATOM 2237 C C . ASP A 1 291 ? 19.631 -26.978 -22.838 1.00 52.50 291 ASP A C 1
ATOM 2239 O O . ASP A 1 291 ? 19.605 -28.125 -23.281 1.00 52.50 291 ASP A O 1
ATOM 2243 N N . TRP A 1 292 ? 18.512 -26.241 -22.763 1.00 49.91 292 TRP A N 1
ATOM 2244 C CA . TRP A 1 292 ? 17.169 -26.771 -23.083 1.00 49.91 292 TRP A CA 1
ATOM 2245 C C . TRP A 1 292 ? 16.332 -25.902 -24.042 1.00 49.91 292 TRP A C 1
ATOM 2247 O O . TRP A 1 292 ? 15.136 -26.160 -24.190 1.00 49.91 292 TRP A O 1
ATOM 2257 N N . MET A 1 293 ? 16.927 -24.890 -24.684 1.00 46.34 293 MET A N 1
ATOM 2258 C CA . MET A 1 293 ? 16.332 -24.152 -25.815 1.00 46.34 293 MET A CA 1
ATOM 2259 C C . MET A 1 293 ? 17.192 -24.328 -27.061 1.00 46.34 293 MET A C 1
ATOM 2261 O O . MET A 1 293 ? 16.596 -24.413 -28.156 1.00 46.34 293 MET A O 1
#

Secondary structure (DSSP, 8-state):
---------S--PPPGGG------------S--TTS-------------------HHHHHHHHHHHHHHHHHHHHHH---GGGHHHHHHHHHHHHHHHHHHHHHHHHHHHHHHHT-GGG--HHHHHHHHHHHHHHHHHHHHHHHHHTTSS-S---HHHHHHHHHHHHHHHHHHHHHHHHHH--S-HHHHHHHHHHHHHHHHHHHTHHHHHHHHTT-TTHHHHHHHHHHHHHHHHHHHHHHHHHHHHHHHSGGGGGG--HHHHHHHHHHHHHHHHHHHHHHHHHHHHHHTTS--

Sequence (293 aa):
MIVLEWSLPPDKRLPKSLMIKEPTGQLPQSPFNPYAAPRAEAAAVPVVDQPFRVHTVLVLCGGFLGLLITGVHLFATRSVPSLAPMTALIAMLEVCQGVLAGMGVGIFVDSLLQRKFSRLAPGHWFLLLIVARLAGQFGAEIWNNSEDFQIGTGSFSAWYYAETLIYNGLAIVMLLPIVLTTTEPLRWKAYAWAMLFFSLVAILQFPMASYNETMVLGTTATFFTVTASLGAMVLAVALFALVIVEFVVDRPRASSRDLYHWLGVFSPAVLTILAIVISMAITYSQSFGTDWM

pLDDT: mean 71.41, std 18.16, range [29.67, 96.81]

Foldseek 3Di:
DDDPPPDDDPPDDDPPPPPPPDPPPPPPPPVDDVPPDPPPVVPPPPPPDAQDDQDVVLLQQLLVVLLVVLVVVLVVPPVDPPPPPLSVLVSVLSNVLSSLLSSLVSRLVSCVVVVPLQNDDPLSLLSQLSVQQVQLLVQLVVVVVVPVPDDDDPDPVSSVLSSLCSSLVSSLVSLVSNLVRHPDDPVVNVVSVVSNVVSVVSNVCSVVVVVVVPPDPDPVVCVVVVCVVVVLVVVLVVLVVQLVCCVVVVVVVPVSDDPSSVCSSCVSNVSSVSVVVSVVVVVVCVVPVPPPD